Protein AF-A6URK0-F1 (afdb_monomer_lite)

Sequence (240 aa):
MNLKNPYSNYLNTSMILLLFSSILFLTPLIFNIDGMDGGFAIYFVSIWLILSFVVLNIVFLHLKLKIQPALKNSVFIGKFIYDDKELKKLKSEKLADYYAKKYFSIGIWILLSIVGIFVGLFYSADIWYFIMMFGIGAVIFSIMWIASLIELKKSVPTEAWFFNNGIIYENYHIIFDGRINELKNAYIKEKNKLRYIIFEVEMPVNRGLSREIVKISVLIPKNEDDLDILKNYEKYLNNI

Organism: Methanococcus vannielii (strain ATCC 35089 / DSM 1224 / JCM 13029 / OCM 148 / SB) (NCBI:txid406327)

pLDDT: mean 72.98, std 9.4, range [40.53, 95.06]

Secondary structure (DSSP, 8-state):
-----THHHHHHHHHHHHHHHHHHHHHHHHTT--IIIIIHHHHHHHHHHHHHHHHHHHHHHHHHHHHHHHHHSPPEEEEEE--HHHHHHHHHHHHHHHHHHHHHHHHHHHHHHHHHHHHHHHT---HHHHHHHHHHHHHHHHHHHHHHHHHHHSPPPSEEEEETTEEEETTEEEE--SSS-EEEEEEEEEETTEEEEEEEEEEE-TTSS-EEEEEEEEEE---HHHHHHHHHHHHHHTT-

Radius of gyration: 23.53 Å; chains: 1; bounding box: 57×39×64 Å

Structure (mmCIF, N/CA/C/O backbone):
data_AF-A6URK0-F1
#
_entry.id   AF-A6URK0-F1
#
loop_
_atom_site.group_PDB
_atom_site.id
_atom_site.type_symbol
_atom_site.label_atom_id
_atom_site.label_alt_id
_atom_site.label_comp_id
_atom_site.label_asym_id
_atom_site.label_entity_id
_atom_site.label_seq_id
_atom_site.pdbx_PDB_ins_code
_atom_site.Cartn_x
_atom_site.Cartn_y
_atom_site.Cartn_z
_atom_site.occupancy
_atom_site.B_iso_or_equiv
_atom_site.auth_seq_id
_atom_site.auth_comp_id
_atom_site.auth_asym_id
_atom_site.auth_atom_id
_atom_site.pdbx_PDB_model_num
ATOM 1 N N . MET A 1 1 ? -16.096 13.809 10.754 1.00 50.91 1 MET A N 1
ATOM 2 C CA . MET A 1 1 ? -14.688 13.692 10.318 1.00 50.91 1 MET A CA 1
ATOM 3 C C . MET A 1 1 ? -14.673 13.358 8.837 1.00 50.91 1 MET A C 1
ATOM 5 O O . MET A 1 1 ? -15.395 12.454 8.447 1.00 50.91 1 MET A O 1
ATOM 9 N N . ASN A 1 2 ? -13.954 14.114 8.006 1.00 55.84 2 ASN A N 1
ATOM 10 C CA . ASN A 1 2 ? -13.969 13.907 6.555 1.00 55.84 2 ASN A CA 1
ATOM 11 C C . ASN A 1 2 ? -12.859 12.907 6.194 1.00 55.84 2 ASN A C 1
ATOM 13 O O . ASN A 1 2 ? -11.684 13.271 6.159 1.00 55.84 2 ASN A O 1
ATOM 17 N N . LEU A 1 3 ? -13.210 11.632 6.025 1.00 64.69 3 LEU A N 1
ATOM 18 C CA . LEU A 1 3 ? -12.244 10.590 5.680 1.00 64.69 3 LEU A CA 1
ATOM 19 C C . LEU A 1 3 ? -11.749 10.820 4.248 1.00 64.69 3 LEU A C 1
ATOM 21 O O . LEU A 1 3 ? -12.504 10.692 3.282 1.00 64.69 3 LEU A O 1
ATOM 25 N N . LYS A 1 4 ? -10.474 11.196 4.101 1.00 69.50 4 LYS A N 1
ATOM 26 C CA . LYS A 1 4 ? -9.870 11.407 2.782 1.00 69.50 4 LYS A CA 1
ATOM 27 C C . LYS A 1 4 ? -9.717 10.055 2.089 1.00 69.50 4 LYS A C 1
ATOM 29 O O . LYS A 1 4 ? -9.143 9.129 2.652 1.00 69.50 4 LYS A O 1
ATOM 34 N N . ASN A 1 5 ? -10.206 9.949 0.855 1.00 75.38 5 ASN A N 1
ATOM 35 C CA . ASN A 1 5 ? -10.070 8.725 0.074 1.00 75.38 5 ASN A CA 1
ATOM 36 C C . ASN A 1 5 ? -8.576 8.457 -0.230 1.00 75.38 5 ASN A C 1
ATOM 38 O O . ASN A 1 5 ? -7.955 9.277 -0.922 1.00 75.38 5 ASN A O 1
ATOM 42 N N . PRO A 1 6 ? -7.995 7.338 0.243 1.00 69.81 6 PRO A N 1
ATOM 43 C CA . PRO A 1 6 ? -6.563 7.051 0.106 1.00 69.81 6 PRO A CA 1
ATOM 44 C C . PRO A 1 6 ? -6.131 6.928 -1.362 1.00 69.81 6 PRO A C 1
ATOM 46 O O . PRO A 1 6 ? -5.044 7.372 -1.735 1.00 69.81 6 PRO A O 1
ATOM 49 N N . TYR A 1 7 ? -7.018 6.431 -2.231 1.00 75.19 7 TYR A N 1
ATOM 50 C CA . TYR A 1 7 ? -6.771 6.275 -3.667 1.00 75.19 7 TYR A CA 1
ATOM 51 C C . TYR A 1 7 ? -6.637 7.606 -4.396 1.00 75.19 7 TYR A C 1
ATOM 53 O O . TYR A 1 7 ? -6.090 7.642 -5.492 1.00 75.19 7 TYR A O 1
ATOM 61 N N . SER A 1 8 ? -7.057 8.721 -3.789 1.00 80.38 8 SER A N 1
ATOM 62 C CA . SER A 1 8 ? -6.849 10.034 -4.396 1.00 80.38 8 SER A CA 1
ATOM 63 C C . SER A 1 8 ? -5.380 10.447 -4.413 1.00 80.38 8 SER A C 1
ATOM 65 O O . SER A 1 8 ? -4.965 11.101 -5.363 1.00 80.38 8 SER A O 1
ATOM 67 N N . ASN A 1 9 ? -4.593 10.084 -3.394 1.00 78.38 9 ASN A N 1
ATOM 68 C CA . ASN A 1 9 ? -3.162 10.391 -3.396 1.00 78.38 9 ASN A CA 1
ATOM 69 C C . ASN A 1 9 ? -2.436 9.507 -4.422 1.00 78.38 9 ASN A C 1
ATOM 71 O O . ASN A 1 9 ? -1.658 10.025 -5.214 1.00 78.38 9 ASN A O 1
ATOM 75 N N . TYR A 1 10 ? -2.754 8.207 -4.465 1.00 76.56 10 TYR A N 1
ATOM 76 C CA . TYR A 1 10 ? -2.188 7.277 -5.449 1.00 76.56 10 TYR A CA 1
ATOM 77 C C . TYR A 1 10 ? -2.515 7.679 -6.890 1.00 76.56 10 TYR A C 1
ATOM 79 O O . TYR A 1 10 ? -1.613 7.692 -7.721 1.00 76.56 10 TYR A O 1
ATOM 87 N N . LEU A 1 11 ? -3.762 8.085 -7.158 1.00 85.62 11 LEU A N 1
ATOM 88 C CA . LEU A 1 11 ? -4.184 8.597 -8.462 1.00 85.62 11 LEU A CA 1
ATOM 89 C C . LEU A 1 11 ? -3.405 9.861 -8.856 1.00 85.62 11 LEU A C 1
ATOM 91 O O . LEU A 1 11 ? -2.925 9.971 -9.979 1.00 85.62 11 LEU A O 1
ATOM 95 N N . ASN A 1 12 ? -3.233 10.806 -7.928 1.00 87.44 12 ASN A N 1
ATOM 96 C CA . ASN A 1 12 ? -2.464 12.021 -8.204 1.00 87.44 12 ASN A CA 1
ATOM 97 C C . ASN A 1 12 ? -0.995 11.690 -8.507 1.00 87.44 12 ASN A C 1
ATOM 99 O O . ASN A 1 12 ? -0.431 12.211 -9.466 1.00 87.44 12 ASN A O 1
ATOM 103 N N . THR A 1 13 ? -0.377 10.798 -7.728 1.00 84.44 13 THR A N 1
ATOM 104 C CA . THR A 1 13 ? 0.999 10.351 -7.976 1.00 84.44 13 THR A CA 1
ATOM 105 C C . THR A 1 13 ? 1.121 9.627 -9.319 1.00 84.44 13 THR A C 1
ATOM 107 O O . THR A 1 13 ? 2.057 9.911 -10.064 1.00 84.44 13 THR A O 1
ATOM 110 N N . SER A 1 14 ? 0.176 8.751 -9.684 1.00 85.00 14 SER A N 1
ATOM 111 C CA . SER 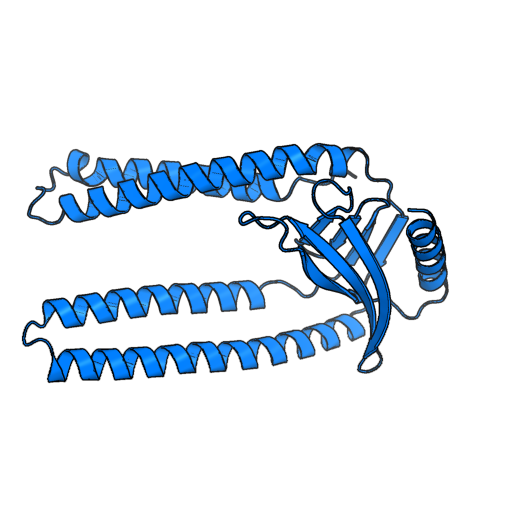A 1 14 ? 0.192 8.077 -10.989 1.00 85.00 14 SER A CA 1
ATOM 112 C C . SER A 1 14 ? -0.040 9.034 -12.156 1.00 85.00 14 SER A C 1
ATOM 114 O O . SER A 1 14 ? 0.537 8.827 -13.219 1.00 85.00 14 SER A O 1
ATOM 116 N N . MET A 1 15 ? -0.837 10.093 -11.983 1.00 92.44 15 MET A N 1
ATOM 117 C CA . MET A 1 15 ? -0.988 11.151 -12.989 1.00 92.44 15 MET A CA 1
ATOM 118 C C . MET A 1 15 ? 0.311 11.938 -13.190 1.00 92.44 15 MET A C 1
ATOM 120 O O . MET A 1 15 ? 0.707 12.183 -14.327 1.00 92.44 15 MET A O 1
ATOM 124 N N . ILE A 1 16 ? 1.005 12.295 -12.105 1.00 92.88 16 ILE A N 1
ATOM 125 C CA . ILE A 1 16 ? 2.299 12.992 -12.182 1.00 92.88 16 ILE A CA 1
ATOM 126 C C . ILE A 1 16 ? 3.341 12.119 -12.897 1.00 92.88 16 ILE A C 1
ATOM 128 O O . ILE A 1 16 ? 4.056 12.602 -13.772 1.00 92.88 16 ILE A O 1
ATOM 132 N N . LEU A 1 17 ? 3.406 10.825 -12.572 1.00 89.81 17 LEU A N 1
ATOM 133 C CA . LEU A 1 17 ? 4.335 9.893 -13.219 1.00 89.81 17 LEU A CA 1
ATOM 134 C C . LEU A 1 17 ? 3.997 9.637 -14.695 1.00 89.81 17 LEU A C 1
ATOM 136 O O . LEU A 1 17 ? 4.906 9.497 -15.515 1.00 89.81 17 LEU A O 1
ATOM 140 N N . LEU A 1 18 ? 2.709 9.624 -15.051 1.00 92.81 18 LEU A N 1
ATOM 141 C CA . LEU A 1 18 ? 2.256 9.571 -16.443 1.00 92.81 18 LEU A CA 1
ATOM 142 C C . LEU A 1 18 ? 2.730 10.803 -17.226 1.00 92.81 18 LEU A C 1
ATOM 144 O O . LEU A 1 18 ? 3.262 10.662 -18.328 1.00 92.81 18 LEU A O 1
ATOM 148 N N . LEU A 1 19 ? 2.583 11.999 -16.645 1.00 95.06 19 LEU A N 1
ATOM 149 C CA . LEU A 1 19 ? 3.078 13.242 -17.238 1.00 95.06 19 LEU A CA 1
ATOM 150 C C . LEU A 1 19 ? 4.598 13.182 -17.430 1.00 95.06 19 LEU A C 1
ATOM 152 O O . LEU A 1 19 ? 5.091 13.460 -18.519 1.00 95.06 19 LEU A O 1
ATOM 156 N N . PHE A 1 20 ? 5.334 12.749 -16.404 1.00 92.50 20 PHE A N 1
ATOM 157 C CA . PHE A 1 20 ? 6.788 12.607 -16.474 1.00 92.50 20 PHE A CA 1
ATOM 158 C C . PHE A 1 20 ? 7.221 11.622 -17.566 1.00 92.50 20 PHE A C 1
ATOM 160 O O . PHE A 1 20 ? 8.137 11.910 -18.327 1.00 92.50 20 PHE A O 1
ATOM 167 N N . SER A 1 21 ? 6.519 10.497 -17.705 1.00 89.62 21 SER A N 1
ATOM 168 C CA . SER A 1 21 ? 6.798 9.493 -18.740 1.00 89.62 21 SER A CA 1
ATOM 169 C C . SER A 1 21 ? 6.468 10.010 -20.145 1.00 89.62 21 SER A C 1
ATOM 171 O O . SER A 1 21 ? 7.164 9.689 -21.104 1.00 89.62 21 SER A O 1
ATOM 173 N N . SER A 1 22 ? 5.452 10.869 -20.265 1.00 94.56 22 SER A N 1
ATOM 174 C CA . SER A 1 22 ? 5.111 11.563 -21.515 1.00 94.56 22 SER A CA 1
ATOM 175 C C . SER A 1 22 ? 6.179 12.587 -21.908 1.00 94.56 22 SER A C 1
ATOM 177 O O . SER A 1 22 ? 6.516 12.703 -23.081 1.00 94.56 22 SER A O 1
ATOM 179 N N . ILE A 1 23 ? 6.764 13.291 -20.934 1.00 93.38 23 ILE A N 1
ATOM 180 C CA . ILE A 1 23 ? 7.924 14.164 -21.168 1.00 93.38 23 ILE A CA 1
ATOM 181 C C . ILE A 1 23 ? 9.141 13.319 -21.566 1.00 93.38 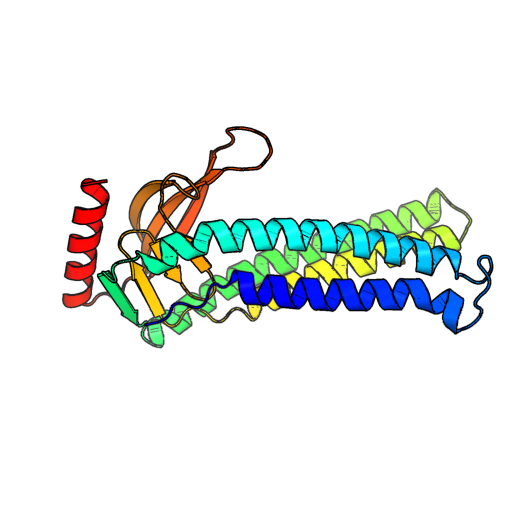23 ILE A C 1
ATOM 183 O O . ILE A 1 23 ? 9.823 13.666 -22.527 1.00 93.38 23 ILE A O 1
ATOM 187 N N . LEU A 1 24 ? 9.370 12.181 -20.893 1.00 89.25 24 LEU A N 1
ATOM 188 C CA . LEU A 1 24 ? 10.475 11.267 -21.201 1.00 89.25 24 LEU A CA 1
ATOM 189 C C . LEU A 1 24 ? 10.398 10.752 -22.648 1.00 89.25 24 LEU A C 1
ATOM 191 O O . LEU A 1 24 ? 11.416 10.696 -23.337 1.00 89.25 24 LEU A O 1
ATOM 195 N N . PHE A 1 25 ? 9.185 10.473 -23.130 1.00 92.75 25 PHE A N 1
ATOM 196 C CA . PHE A 1 25 ? 8.927 10.108 -24.520 1.00 92.75 25 PHE A CA 1
ATOM 197 C C . PHE A 1 25 ? 9.339 11.212 -25.503 1.00 92.75 25 PHE A C 1
ATOM 199 O O . PHE A 1 25 ? 9.850 10.911 -26.572 1.00 92.75 25 PHE A O 1
ATOM 206 N N . LEU A 1 26 ? 9.160 12.487 -25.153 1.00 93.69 26 LEU A N 1
ATOM 207 C CA . LEU A 1 26 ? 9.531 13.614 -26.014 1.00 93.69 26 LEU A CA 1
ATOM 208 C C . LEU A 1 26 ? 11.031 13.951 -25.966 1.00 93.69 26 LEU A C 1
ATOM 210 O O . LEU A 1 26 ? 11.514 14.668 -26.837 1.00 93.69 26 LEU A O 1
ATOM 214 N N . THR A 1 27 ? 11.787 13.434 -24.994 1.00 91.50 27 THR A N 1
ATOM 215 C CA . THR A 1 27 ? 13.215 13.758 -24.800 1.00 91.50 27 THR A CA 1
ATOM 216 C C . THR A 1 27 ? 14.070 13.539 -26.053 1.00 91.50 27 THR A C 1
ATOM 218 O O . THR A 1 27 ? 14.772 14.474 -26.435 1.00 91.50 27 THR A O 1
ATOM 221 N N . PRO A 1 28 ? 14.013 12.385 -26.752 1.00 90.44 28 PRO A N 1
ATOM 222 C CA . PRO A 1 28 ? 14.843 12.188 -27.940 1.00 90.44 28 PRO A CA 1
ATOM 223 C C . PRO A 1 28 ? 14.520 13.192 -29.055 1.00 90.44 28 PRO A C 1
ATOM 225 O O . PRO A 1 28 ? 15.429 13.657 -29.734 1.00 90.44 28 PRO A O 1
ATOM 228 N N . LEU A 1 29 ? 13.251 13.605 -29.173 1.00 90.81 29 LEU A N 1
ATOM 229 C CA . LEU A 1 29 ? 12.814 14.636 -30.119 1.00 90.81 29 LEU A CA 1
ATOM 230 C C . LEU A 1 29 ? 13.364 16.023 -29.744 1.00 90.81 29 LEU A C 1
ATOM 232 O O . LEU A 1 29 ? 13.821 16.759 -30.607 1.00 90.81 29 LEU A O 1
ATOM 236 N N . ILE A 1 30 ? 13.320 16.387 -28.459 1.00 92.00 30 ILE A N 1
ATOM 237 C CA . ILE A 1 30 ? 13.754 17.709 -27.973 1.00 92.00 30 ILE A CA 1
ATOM 238 C C . ILE A 1 30 ? 15.273 17.879 -28.098 1.00 92.00 30 ILE A C 1
ATOM 240 O O . ILE A 1 30 ? 15.747 18.968 -28.417 1.00 92.00 30 ILE A O 1
ATOM 244 N N . PHE A 1 31 ? 16.034 16.812 -27.847 1.00 91.62 31 PHE A N 1
ATOM 245 C CA . PHE A 1 31 ? 17.498 16.835 -27.860 1.00 91.62 31 PHE A CA 1
ATOM 246 C C . PHE A 1 31 ? 18.113 16.322 -29.171 1.00 91.62 31 PHE A C 1
ATOM 248 O O . PHE A 1 31 ? 19.334 16.211 -29.244 1.00 91.62 31 PHE A O 1
ATOM 255 N N . ASN A 1 32 ? 17.300 16.033 -30.198 1.00 90.44 32 ASN A N 1
ATOM 256 C CA . ASN A 1 32 ? 17.738 15.450 -31.474 1.00 90.44 32 ASN A CA 1
ATOM 257 C C . ASN A 1 32 ? 18.631 14.208 -31.296 1.00 90.44 32 ASN A C 1
ATOM 259 O O . ASN A 1 32 ? 19.658 14.064 -31.957 1.00 90.44 32 ASN A O 1
ATOM 263 N N . ILE A 1 33 ? 18.250 13.316 -30.379 1.00 87.69 33 ILE A N 1
ATOM 264 C CA . ILE A 1 33 ? 18.951 12.046 -30.174 1.00 87.69 33 ILE A CA 1
ATOM 265 C C . ILE A 1 33 ? 18.490 11.084 -31.262 1.00 87.69 33 ILE A C 1
ATOM 267 O O . ILE A 1 33 ? 17.299 10.770 -31.347 1.00 87.69 33 ILE A O 1
ATOM 271 N N . ASP A 1 34 ? 19.431 10.606 -32.072 1.00 86.25 34 ASP A N 1
ATOM 272 C CA . ASP A 1 34 ? 19.123 9.662 -33.136 1.00 86.25 34 ASP A CA 1
ATOM 273 C C . ASP A 1 34 ? 18.614 8.327 -32.559 1.00 86.25 34 ASP A C 1
ATOM 275 O O . ASP A 1 34 ? 18.964 7.901 -31.451 1.00 86.25 34 ASP A O 1
ATOM 279 N N . GLY A 1 35 ? 17.765 7.636 -33.317 1.00 76.94 35 GLY A N 1
ATOM 280 C CA . GLY A 1 35 ? 17.178 6.362 -32.910 1.00 76.94 35 GLY A CA 1
ATOM 281 C C . GLY A 1 35 ? 18.240 5.293 -32.645 1.00 76.94 35 GLY A C 1
ATOM 282 O O . GLY A 1 35 ? 18.084 4.499 -31.712 1.00 76.94 35 GLY A O 1
ATOM 283 N N . MET A 1 36 ? 19.328 5.316 -33.422 1.00 78.44 36 MET A N 1
ATOM 284 C CA . MET A 1 36 ? 20.467 4.401 -33.298 1.00 78.44 36 MET A CA 1
ATOM 285 C C . MET A 1 36 ? 21.394 4.734 -32.120 1.00 78.44 36 MET A C 1
ATOM 287 O O . MET A 1 36 ? 22.018 3.825 -31.579 1.00 78.44 36 MET A O 1
ATOM 291 N N . ASP A 1 37 ? 21.390 5.982 -31.646 1.00 79.25 37 ASP A N 1
ATOM 292 C CA . ASP A 1 37 ? 22.183 6.448 -30.496 1.00 79.25 37 ASP A CA 1
ATOM 293 C C . ASP A 1 37 ? 21.453 6.244 -29.154 1.00 79.25 37 ASP A C 1
ATOM 295 O O . ASP A 1 37 ? 21.702 6.920 -28.156 1.00 79.25 37 ASP A O 1
ATOM 299 N N . GLY A 1 38 ? 20.510 5.298 -29.113 1.00 71.31 38 GLY A N 1
ATOM 300 C CA . GLY A 1 38 ? 19.730 4.972 -27.918 1.00 71.31 38 GLY A CA 1
ATOM 301 C C . GLY A 1 38 ? 18.393 5.709 -27.806 1.00 71.31 38 GLY A C 1
ATOM 302 O O . GLY A 1 38 ? 17.614 5.394 -26.901 1.00 71.31 38 GLY A O 1
ATOM 303 N N . GLY A 1 39 ? 18.055 6.600 -28.747 1.00 82.00 39 GLY A N 1
ATOM 304 C CA . GLY A 1 39 ? 16.734 7.235 -28.814 1.00 82.00 39 GLY A CA 1
ATOM 305 C C . GLY A 1 39 ? 15.595 6.209 -28.875 1.00 82.00 39 GLY A C 1
ATOM 306 O O . GLY A 1 39 ? 14.585 6.357 -28.184 1.00 82.00 39 GLY A O 1
ATOM 307 N N . PHE A 1 40 ? 15.793 5.098 -29.597 1.00 82.25 40 PHE A N 1
ATOM 308 C CA . PHE A 1 40 ? 14.820 4.003 -29.666 1.00 82.25 40 PHE A CA 1
ATOM 309 C C . PHE A 1 40 ? 14.532 3.363 -28.297 1.00 82.25 40 PHE A C 1
ATOM 311 O O . PHE A 1 40 ? 13.374 3.103 -27.964 1.00 82.25 40 PHE A O 1
ATOM 318 N N . ALA A 1 41 ? 15.561 3.150 -27.471 1.00 81.19 41 ALA A N 1
ATOM 319 C CA . ALA A 1 41 ? 15.396 2.561 -26.143 1.00 81.19 41 ALA A CA 1
ATOM 320 C C . ALA A 1 41 ? 14.587 3.485 -25.218 1.00 81.19 41 ALA A C 1
ATOM 322 O O . ALA A 1 41 ? 13.697 3.025 -24.499 1.00 81.19 41 ALA A O 1
ATOM 323 N N . ILE A 1 42 ? 14.842 4.796 -25.289 1.00 77.81 42 ILE A N 1
ATOM 324 C CA . ILE A 1 42 ? 14.096 5.806 -24.530 1.00 77.81 42 ILE A CA 1
ATOM 325 C C . ILE A 1 42 ? 12.625 5.812 -24.959 1.00 77.81 42 ILE A C 1
ATOM 327 O O . ILE A 1 42 ? 11.744 5.780 -24.096 1.00 77.81 42 ILE A O 1
ATOM 331 N N . TYR A 1 43 ? 12.336 5.784 -26.264 1.00 82.31 43 TYR A N 1
ATOM 332 C CA . TYR A 1 43 ? 10.960 5.708 -26.762 1.00 82.31 43 TYR A CA 1
ATOM 333 C C . TYR A 1 43 ? 10.241 4.448 -26.276 1.00 82.31 43 TYR A C 1
ATOM 335 O O . TYR A 1 43 ? 9.127 4.541 -25.759 1.00 82.31 43 TYR A O 1
ATOM 343 N N . PHE A 1 44 ? 10.887 3.286 -26.388 1.00 80.56 44 PHE A N 1
ATOM 344 C CA . PHE A 1 44 ? 10.307 2.010 -25.977 1.00 80.56 44 PHE A CA 1
ATOM 345 C C . PHE A 1 44 ? 9.955 1.987 -24.482 1.00 80.56 44 PHE A C 1
ATOM 347 O O . PHE A 1 44 ? 8.815 1.690 -24.116 1.00 80.56 44 PHE A O 1
ATOM 354 N N . VAL A 1 45 ? 10.902 2.366 -23.614 1.00 79.31 45 VAL A N 1
ATOM 355 C CA . VAL A 1 45 ? 10.681 2.421 -22.159 1.00 79.31 45 VAL A CA 1
ATOM 356 C C . VAL A 1 45 ? 9.590 3.434 -21.813 1.00 79.31 45 VAL A C 1
ATOM 358 O O . VAL A 1 45 ? 8.723 3.147 -20.987 1.00 79.31 45 VAL A O 1
ATOM 361 N N . SER A 1 46 ? 9.582 4.595 -22.468 1.00 85.06 46 SER A N 1
ATOM 362 C CA . SER A 1 46 ? 8.575 5.629 -22.215 1.00 85.06 46 SER A CA 1
ATOM 363 C C . SER A 1 46 ? 7.171 5.172 -22.592 1.00 85.06 46 SER A C 1
ATOM 365 O O . SER A 1 46 ? 6.253 5.332 -21.793 1.00 85.06 46 SER A O 1
ATOM 367 N N . ILE A 1 47 ? 6.993 4.561 -23.770 1.00 82.56 47 ILE A N 1
ATOM 368 C CA . ILE A 1 47 ? 5.696 4.019 -24.205 1.00 82.56 47 ILE A CA 1
ATOM 369 C C . ILE A 1 47 ? 5.204 2.972 -23.203 1.00 82.56 47 ILE A C 1
ATOM 371 O O . ILE A 1 47 ? 4.043 3.006 -22.790 1.00 82.56 47 ILE A O 1
ATOM 375 N N . TRP A 1 48 ? 6.088 2.071 -22.769 1.00 80.94 48 TRP A N 1
ATOM 376 C CA . TRP A 1 48 ? 5.748 1.053 -21.779 1.00 80.94 48 TRP A CA 1
ATOM 377 C C . TRP A 1 48 ? 5.289 1.662 -20.445 1.00 80.94 48 TRP A C 1
ATOM 379 O O . TRP A 1 48 ? 4.272 1.242 -19.880 1.00 80.94 48 TRP A O 1
ATOM 389 N N . LEU A 1 49 ? 6.001 2.679 -19.949 1.00 81.56 49 LEU A N 1
ATOM 390 C CA . LEU A 1 49 ? 5.630 3.400 -18.729 1.00 81.56 49 LEU A CA 1
ATOM 391 C C . LEU A 1 49 ? 4.296 4.134 -18.888 1.00 81.56 49 LEU A C 1
ATOM 393 O O . LEU A 1 49 ? 3.451 4.045 -18.000 1.00 81.56 49 LEU A O 1
ATOM 397 N N . ILE A 1 50 ? 4.072 4.807 -20.021 1.00 89.25 50 ILE A N 1
ATOM 398 C CA . ILE A 1 50 ? 2.814 5.500 -20.322 1.00 89.25 50 ILE A CA 1
ATOM 399 C C . ILE A 1 50 ? 1.646 4.515 -20.267 1.00 89.25 50 ILE A C 1
ATOM 401 O O . ILE A 1 50 ? 0.695 4.745 -19.520 1.00 89.25 50 ILE A O 1
ATOM 405 N N . LEU A 1 51 ? 1.733 3.391 -20.984 1.00 80.56 51 LEU A N 1
ATOM 406 C CA . LEU A 1 51 ? 0.686 2.366 -20.977 1.00 80.56 51 LEU A CA 1
ATOM 407 C C . LEU A 1 51 ? 0.438 1.823 -19.563 1.00 80.56 51 LEU A C 1
ATOM 409 O O . LEU A 1 51 ? -0.711 1.727 -19.127 1.00 80.56 51 LEU A O 1
ATOM 413 N N . SER A 1 52 ? 1.506 1.545 -18.813 1.00 77.25 52 SER A N 1
ATOM 414 C CA . SER A 1 52 ? 1.416 1.064 -17.430 1.00 77.25 52 SER A CA 1
ATOM 415 C C . SER A 1 52 ? 0.705 2.069 -16.518 1.00 77.25 52 SER A C 1
ATOM 417 O O . SER A 1 52 ? -0.206 1.701 -15.772 1.00 77.25 52 SER A O 1
ATOM 419 N N . PHE A 1 53 ? 1.064 3.354 -16.592 1.00 84.88 53 PHE A N 1
ATOM 420 C CA . PHE A 1 53 ? 0.430 4.388 -15.778 1.00 84.88 53 PHE A CA 1
ATOM 421 C C . PHE A 1 53 ? -1.000 4.692 -16.222 1.00 84.88 53 PHE A C 1
ATOM 423 O O . PHE A 1 53 ? -1.827 4.978 -15.361 1.00 84.88 53 PHE A O 1
ATOM 430 N N . VAL A 1 54 ? -1.342 4.590 -17.509 1.00 86.69 54 VAL A N 1
ATOM 431 C CA . VAL A 1 54 ? -2.740 4.689 -17.969 1.00 86.69 54 VAL A CA 1
ATOM 432 C C . VAL A 1 54 ? -3.591 3.609 -17.301 1.00 86.69 54 VAL A C 1
ATOM 434 O O . VAL A 1 54 ? -4.618 3.926 -16.700 1.00 86.69 54 VAL A O 1
ATOM 437 N N . VAL A 1 55 ? -3.131 2.354 -17.314 1.00 78.00 55 VAL A N 1
ATOM 438 C CA . VAL A 1 55 ? -3.828 1.245 -16.644 1.00 78.00 55 VAL A CA 1
ATOM 439 C C . VAL A 1 55 ? -3.951 1.502 -15.139 1.00 78.00 55 VAL A C 1
ATOM 441 O O . VAL A 1 55 ? -5.046 1.384 -14.589 1.00 78.00 55 VAL A O 1
ATOM 444 N N . LEU A 1 56 ? -2.870 1.918 -14.467 1.00 76.94 56 LEU A N 1
ATOM 445 C CA . LEU A 1 56 ? -2.906 2.238 -13.034 1.00 76.94 56 LEU A CA 1
ATOM 446 C C . LEU A 1 56 ? -3.886 3.372 -12.706 1.00 76.94 56 LEU A C 1
ATOM 448 O O . LEU A 1 56 ? -4.624 3.270 -11.729 1.00 76.94 56 LEU A O 1
ATOM 452 N N . ASN A 1 57 ? -3.941 4.427 -13.523 1.00 84.12 57 ASN A N 1
ATOM 453 C CA . ASN A 1 57 ? -4.884 5.529 -13.333 1.00 84.12 57 ASN A CA 1
ATOM 454 C C . ASN A 1 57 ? -6.336 5.050 -13.457 1.00 84.12 57 ASN A C 1
ATOM 456 O O . ASN A 1 57 ? -7.160 5.415 -12.620 1.00 84.12 57 ASN A O 1
ATOM 460 N N . ILE A 1 58 ? -6.649 4.196 -14.439 1.00 80.81 58 ILE A N 1
ATOM 461 C CA . ILE A 1 58 ? -7.985 3.594 -14.583 1.00 80.81 58 ILE A CA 1
ATOM 462 C C . ILE A 1 58 ? -8.336 2.769 -13.338 1.00 80.81 58 ILE A C 1
ATOM 464 O O . ILE A 1 58 ? -9.420 2.930 -12.775 1.00 80.81 58 ILE A O 1
ATOM 468 N N . VAL A 1 59 ? -7.408 1.931 -12.865 1.00 75.19 59 VAL A N 1
ATOM 469 C CA . VAL A 1 59 ? -7.601 1.104 -11.663 1.00 75.19 59 VAL A CA 1
ATOM 470 C C . VAL A 1 59 ? -7.842 1.973 -10.428 1.00 75.19 59 VAL A C 1
ATOM 472 O O . VAL A 1 59 ? -8.823 1.765 -9.713 1.00 75.19 59 VAL A O 1
ATOM 475 N N . PHE A 1 60 ? -6.998 2.974 -10.173 1.00 78.50 60 PHE A N 1
ATOM 476 C CA . PHE A 1 60 ? -7.149 3.842 -9.005 1.00 78.50 60 PHE A CA 1
ATOM 477 C C . PHE A 1 60 ? -8.385 4.732 -9.084 1.00 78.50 60 PHE A C 1
ATOM 479 O O . PHE A 1 60 ? -9.012 4.977 -8.054 1.00 78.50 60 PHE A O 1
ATOM 486 N N . LEU A 1 61 ? -8.777 5.178 -10.277 1.00 84.88 61 LEU A N 1
ATOM 487 C CA . LEU A 1 61 ? -10.021 5.912 -10.474 1.00 84.88 61 LEU A CA 1
ATOM 488 C C . LEU A 1 61 ? -11.230 5.030 -10.144 1.00 84.88 61 LEU A C 1
ATOM 490 O O . LEU A 1 61 ? -12.105 5.452 -9.389 1.00 84.88 61 LEU A O 1
ATOM 494 N N . HIS A 1 62 ? -11.247 3.790 -10.636 1.00 77.56 62 HIS A N 1
ATOM 495 C CA . HIS A 1 62 ? -12.300 2.820 -10.332 1.00 77.56 62 HIS A CA 1
ATOM 496 C C . HIS A 1 62 ? -12.398 2.527 -8.833 1.00 77.56 62 HIS A C 1
ATOM 498 O O . HIS A 1 62 ? -13.482 2.586 -8.252 1.00 77.56 62 HIS A O 1
ATOM 504 N N . LEU A 1 63 ? -11.261 2.279 -8.174 1.00 70.19 63 LEU A N 1
ATOM 505 C CA . LEU A 1 63 ? -11.204 2.062 -6.726 1.00 70.19 63 LEU A CA 1
ATOM 506 C C . LEU A 1 63 ? -11.667 3.300 -5.949 1.00 70.19 63 LEU A C 1
ATOM 508 O O . LEU A 1 63 ? -12.457 3.176 -5.013 1.00 70.19 63 LEU A O 1
ATOM 512 N N . LYS A 1 64 ? -11.248 4.501 -6.367 1.00 79.88 64 LYS A N 1
ATOM 513 C CA . LYS A 1 64 ? -11.679 5.767 -5.764 1.00 79.88 64 LYS A CA 1
ATOM 514 C C . LYS A 1 64 ? -13.200 5.914 -5.825 1.00 79.88 64 LYS A C 1
ATOM 516 O O . LYS A 1 64 ? -13.812 6.184 -4.793 1.00 79.88 64 LYS A O 1
ATOM 521 N N . LEU A 1 65 ? -13.795 5.699 -6.999 1.00 81.00 65 LEU A N 1
ATOM 522 C CA . LEU A 1 65 ? -15.240 5.805 -7.215 1.00 81.00 65 LEU A CA 1
ATOM 523 C C . LEU A 1 65 ? -16.031 4.756 -6.426 1.00 81.00 65 LEU A C 1
ATOM 525 O O . LEU A 1 65 ? -17.108 5.064 -5.928 1.00 81.00 65 LEU A O 1
ATOM 529 N N . LYS A 1 66 ? -15.491 3.544 -6.260 1.00 71.00 66 LYS A N 1
ATOM 530 C CA . LYS A 1 66 ? -16.114 2.487 -5.451 1.00 71.00 66 LYS A CA 1
ATOM 531 C C . LYS A 1 66 ? -16.079 2.774 -3.950 1.00 71.00 66 LYS A C 1
ATOM 533 O O . LYS A 1 66 ? -17.036 2.483 -3.244 1.00 71.00 66 LYS A O 1
ATOM 538 N N . ILE A 1 67 ? -14.985 3.343 -3.458 1.00 70.25 67 ILE A N 1
ATOM 539 C CA . ILE A 1 67 ? -14.740 3.506 -2.017 1.00 70.25 67 ILE A CA 1
ATOM 540 C C . ILE A 1 67 ? -15.330 4.804 -1.467 1.00 70.25 67 ILE A C 1
ATOM 542 O O . ILE A 1 67 ? -15.715 4.873 -0.302 1.00 70.25 67 ILE A O 1
ATOM 546 N N . GLN A 1 68 ? -15.458 5.834 -2.302 1.00 77.69 68 GLN A N 1
ATOM 547 C CA . GLN A 1 68 ? -15.993 7.129 -1.890 1.00 77.69 68 GLN A CA 1
ATOM 548 C C . GLN A 1 68 ? -17.434 7.071 -1.327 1.00 77.69 68 GLN A C 1
ATOM 550 O O . GLN A 1 68 ? -17.665 7.709 -0.300 1.00 77.69 68 GLN A O 1
ATOM 555 N N . PRO A 1 69 ? -18.392 6.314 -1.904 1.00 70.62 69 PRO A N 1
ATOM 556 C CA . PRO A 1 69 ? -19.725 6.142 -1.321 1.00 70.62 69 PRO A CA 1
ATOM 557 C C . PRO A 1 69 ? -19.694 5.450 0.043 1.00 70.62 69 PRO A C 1
ATOM 559 O O . PRO A 1 69 ? -20.370 5.886 0.973 1.00 70.62 69 PRO A O 1
ATOM 562 N N . ALA A 1 70 ? -18.871 4.411 0.184 1.00 67.12 70 ALA A N 1
ATOM 563 C CA . ALA A 1 70 ? -18.779 3.661 1.427 1.00 67.12 70 ALA A CA 1
ATOM 564 C C . ALA A 1 70 ? -18.148 4.481 2.564 1.00 67.12 70 ALA A C 1
ATOM 566 O O . ALA A 1 70 ? -18.616 4.412 3.697 1.00 67.12 70 ALA A O 1
ATOM 567 N N . LEU A 1 71 ? -17.167 5.337 2.255 1.00 71.56 71 LEU A N 1
ATOM 568 C CA . LEU A 1 71 ? -16.623 6.308 3.213 1.00 71.56 71 LEU A CA 1
ATOM 569 C C . LEU A 1 71 ? -17.623 7.415 3.587 1.00 71.56 71 LEU A C 1
ATOM 571 O O . LEU A 1 71 ? -17.504 8.006 4.655 1.00 71.56 71 LEU A O 1
ATOM 575 N N . LYS A 1 72 ? -18.591 7.738 2.717 1.00 75.44 72 LYS A N 1
ATOM 576 C CA . LYS A 1 72 ? -19.591 8.789 2.977 1.00 75.44 72 LYS A CA 1
ATOM 577 C C . LYS A 1 72 ? -20.710 8.312 3.910 1.00 75.44 72 LYS A C 1
ATOM 579 O O . LYS A 1 72 ? -21.217 9.109 4.691 1.00 75.44 72 LYS A O 1
ATOM 584 N N . ASN A 1 73 ? -21.071 7.031 3.831 1.00 73.06 73 ASN A N 1
ATOM 585 C CA . ASN A 1 73 ? -22.171 6.432 4.596 1.00 73.06 73 ASN A CA 1
ATOM 586 C C . ASN A 1 73 ? -21.707 5.662 5.847 1.00 73.06 73 ASN A C 1
ATOM 588 O O . ASN A 1 73 ? -22.520 5.015 6.505 1.00 73.06 73 ASN A O 1
ATOM 592 N N . SER A 1 74 ? -20.413 5.697 6.170 1.00 74.12 74 SER A N 1
ATOM 593 C CA . SER A 1 74 ? -19.853 4.967 7.307 1.00 74.12 74 SER A CA 1
ATOM 594 C C . SER A 1 74 ? -20.275 5.598 8.636 1.00 74.12 74 SER A C 1
ATOM 596 O O . SER A 1 74 ? -19.996 6.775 8.886 1.00 74.12 74 SER A O 1
ATOM 598 N N . VAL A 1 75 ? -20.890 4.805 9.512 1.00 78.38 75 VAL A N 1
ATOM 599 C CA . VAL A 1 75 ? -21.185 5.183 10.899 1.00 78.38 75 VAL A CA 1
ATOM 600 C C . VAL A 1 75 ? -19.999 4.781 11.764 1.00 78.38 75 VAL A C 1
ATOM 602 O O . VAL A 1 75 ? -19.573 3.627 11.752 1.00 78.38 75 VAL A O 1
ATOM 605 N N . PHE A 1 76 ? -19.451 5.746 12.498 1.00 77.62 76 PHE A N 1
ATOM 606 C CA . PHE A 1 76 ? -18.352 5.516 13.429 1.00 77.62 76 PHE A CA 1
ATOM 607 C C . PHE A 1 76 ? -18.843 4.719 14.641 1.00 77.62 76 PHE A C 1
ATOM 609 O O . PHE A 1 76 ? -19.808 5.123 15.286 1.00 77.62 76 PHE A O 1
ATOM 616 N N . ILE A 1 77 ? -18.178 3.601 14.937 1.00 77.19 77 ILE A N 1
ATOM 617 C CA . ILE A 1 77 ? -18.488 2.745 16.089 1.00 77.19 77 ILE A CA 1
ATOM 618 C C . ILE A 1 77 ? -17.540 3.047 17.247 1.00 77.19 77 ILE A C 1
ATOM 620 O O . ILE A 1 77 ? -17.982 3.181 18.383 1.00 77.19 77 ILE A O 1
ATOM 624 N N . GLY A 1 78 ? -16.242 3.175 16.972 1.00 73.75 78 GLY A N 1
ATOM 625 C CA . GLY A 1 78 ? -15.259 3.390 18.025 1.00 73.75 78 GLY A CA 1
ATOM 626 C C . GLY A 1 78 ? -13.842 3.566 17.502 1.00 73.75 78 GLY A C 1
ATOM 627 O O . GLY A 1 78 ? -13.544 3.311 16.333 1.00 73.75 78 GLY A O 1
ATOM 628 N N . LYS A 1 79 ? -12.958 4.026 18.384 1.00 80.25 79 LYS A N 1
ATOM 629 C CA . LYS A 1 79 ? -11.537 4.215 18.100 1.00 80.25 79 LYS A CA 1
ATOM 630 C C . LYS A 1 79 ? -10.727 3.625 19.241 1.00 80.25 79 LYS A C 1
ATOM 632 O O . LYS A 1 79 ? -10.921 4.025 20.382 1.00 80.25 79 LYS A O 1
ATOM 637 N N . PHE A 1 80 ? -9.779 2.761 18.905 1.00 75.88 80 PHE A N 1
ATOM 638 C CA . PHE A 1 80 ? -8.777 2.281 19.849 1.00 75.88 80 PHE A CA 1
ATOM 639 C C . PHE A 1 80 ? -7.482 3.053 19.648 1.00 75.88 80 PHE A C 1
ATOM 641 O O . PHE A 1 80 ? -7.042 3.259 18.513 1.00 75.88 80 PHE A O 1
ATOM 648 N N . ILE A 1 81 ? -6.884 3.478 20.755 1.00 76.38 81 ILE A N 1
ATOM 649 C CA . ILE A 1 81 ? -5.566 4.106 20.795 1.00 76.38 81 ILE A CA 1
ATOM 650 C C . ILE A 1 81 ? -4.653 3.151 21.554 1.00 76.38 81 ILE A C 1
ATOM 652 O O . ILE A 1 81 ? -4.985 2.725 22.657 1.00 76.38 81 ILE A O 1
ATOM 656 N N . TYR A 1 82 ? -3.525 2.798 20.947 1.00 73.69 82 TYR A N 1
ATOM 657 C CA . TYR A 1 82 ? -2.589 1.843 21.529 1.00 73.69 82 TYR A CA 1
ATOM 658 C C . TYR A 1 82 ? -1.597 2.535 22.455 1.00 73.69 82 TYR A C 1
ATOM 660 O O . TYR A 1 82 ? -1.028 3.567 22.098 1.00 73.69 82 TYR A O 1
ATOM 668 N N . ASP A 1 83 ? -1.350 1.932 23.617 1.00 73.00 83 ASP A N 1
ATOM 669 C CA . ASP A 1 83 ? -0.325 2.402 24.548 1.00 73.00 83 ASP A CA 1
ATOM 670 C C . ASP A 1 83 ? 1.092 2.092 24.019 1.00 73.00 83 ASP A C 1
ATOM 672 O O . ASP A 1 83 ? 1.330 1.125 23.285 1.00 73.00 83 ASP A O 1
ATOM 676 N N . ASP A 1 84 ? 2.080 2.879 24.441 1.00 73.25 84 ASP A N 1
ATOM 677 C CA . ASP A 1 84 ? 3.480 2.785 24.013 1.00 73.25 84 ASP A CA 1
ATOM 678 C C . ASP A 1 84 ? 4.089 1.398 24.262 1.00 73.25 84 ASP A C 1
ATOM 680 O O . ASP A 1 84 ? 4.956 0.931 23.511 1.00 73.25 84 ASP A O 1
ATOM 684 N N . LYS A 1 85 ? 3.638 0.706 25.315 1.00 73.44 85 LYS A N 1
ATOM 685 C CA . LYS A 1 85 ? 4.072 -0.663 25.636 1.00 73.44 85 LYS A CA 1
ATOM 686 C C . LYS A 1 85 ? 3.597 -1.674 24.594 1.00 73.44 85 LYS A C 1
ATOM 688 O O . LYS A 1 85 ? 4.364 -2.556 24.201 1.00 73.44 85 LYS A O 1
ATOM 693 N N . GLU A 1 86 ? 2.362 -1.536 24.129 1.00 69.81 86 GLU A N 1
ATOM 694 C CA . GLU A 1 86 ? 1.774 -2.392 23.100 1.00 69.81 86 GLU A CA 1
ATOM 695 C C . GLU A 1 86 ? 2.406 -2.113 21.732 1.00 69.81 86 GLU A C 1
ATOM 697 O O . GLU A 1 86 ? 2.793 -3.042 21.014 1.00 69.81 86 GLU A O 1
ATOM 702 N N . LEU A 1 87 ? 2.645 -0.834 21.427 1.00 70.94 87 LEU A N 1
ATOM 703 C CA . LEU A 1 87 ? 3.320 -0.391 20.208 1.00 70.94 87 LEU A CA 1
ATOM 704 C C . LEU A 1 87 ? 4.751 -0.917 20.094 1.00 70.94 87 LEU A C 1
ATOM 706 O O . LEU A 1 87 ? 5.157 -1.379 19.024 1.00 70.94 87 LEU A O 1
ATOM 710 N N . LYS A 1 88 ? 5.534 -0.885 21.181 1.00 73.00 88 LYS A N 1
ATOM 711 C CA . LYS A 1 88 ? 6.899 -1.446 21.194 1.00 73.00 88 LYS A CA 1
ATOM 712 C C . LYS A 1 88 ? 6.901 -2.940 20.882 1.00 73.00 88 LYS A C 1
ATOM 714 O O . LYS A 1 88 ? 7.770 -3.416 20.150 1.00 73.00 88 LYS A O 1
ATOM 719 N N . LYS A 1 89 ? 5.912 -3.672 21.390 1.00 70.75 89 LYS A N 1
ATOM 720 C CA . LYS A 1 89 ? 5.795 -5.115 21.187 1.00 70.75 89 LYS A CA 1
ATOM 721 C C . LYS A 1 89 ? 5.385 -5.460 19.753 1.00 70.75 89 LYS A C 1
ATOM 723 O O . LYS A 1 89 ? 6.042 -6.285 19.122 1.00 70.75 89 LYS A O 1
ATOM 728 N N . LEU A 1 90 ? 4.417 -4.738 19.191 1.00 68.56 90 LEU A N 1
ATOM 729 C CA . LEU A 1 90 ? 4.054 -4.835 17.772 1.00 68.56 90 LEU A CA 1
ATOM 730 C C . LEU A 1 90 ? 5.228 -4.496 16.839 1.00 68.56 90 LEU A C 1
ATOM 732 O O . LEU A 1 90 ? 5.441 -5.186 15.842 1.00 68.56 90 LEU A O 1
ATOM 736 N N . LYS A 1 91 ? 6.026 -3.466 17.166 1.00 71.00 91 LYS A N 1
ATOM 737 C CA . LYS A 1 91 ? 7.240 -3.118 16.402 1.00 71.00 91 LYS A CA 1
ATOM 738 C C . LYS A 1 91 ? 8.228 -4.277 16.382 1.00 71.00 91 LYS A C 1
ATOM 740 O O . LYS A 1 91 ? 8.776 -4.575 15.327 1.00 71.00 91 LYS A O 1
ATOM 745 N N . SER A 1 92 ? 8.434 -4.936 17.522 1.00 70.81 92 SER A N 1
ATOM 746 C CA . SER A 1 92 ? 9.359 -6.067 17.616 1.00 70.81 92 SER A CA 1
ATOM 747 C C . SER A 1 92 ? 8.914 -7.278 16.784 1.00 70.81 92 SER A C 1
ATOM 749 O O . SER A 1 92 ? 9.751 -7.896 16.132 1.00 70.81 92 SER A O 1
ATOM 751 N N . GLU A 1 93 ? 7.608 -7.562 16.717 1.00 68.88 93 GLU A N 1
ATOM 752 C CA . GLU A 1 93 ? 7.069 -8.639 15.873 1.00 68.88 93 GLU A CA 1
ATOM 753 C C . GLU A 1 93 ? 7.163 -8.298 14.377 1.00 68.88 93 GLU A C 1
ATOM 755 O O . GLU A 1 93 ? 7.697 -9.098 13.610 1.00 68.88 93 GLU A O 1
ATOM 760 N N . LYS A 1 94 ? 6.763 -7.083 13.957 1.00 67.31 94 LYS A N 1
ATOM 761 C CA . LYS A 1 94 ? 6.921 -6.646 12.552 1.00 67.31 94 LYS A CA 1
ATOM 762 C C . LYS A 1 94 ? 8.391 -6.645 12.109 1.00 67.31 94 LYS A C 1
ATOM 764 O O . LYS A 1 94 ? 8.686 -6.952 10.956 1.00 67.31 94 LYS A O 1
ATOM 769 N N . LEU A 1 95 ? 9.317 -6.303 13.010 1.00 67.38 95 LEU A N 1
ATOM 770 C CA . LEU A 1 95 ? 10.756 -6.351 12.740 1.00 67.38 95 LEU A CA 1
ATOM 771 C C . LEU A 1 95 ? 11.242 -7.784 12.495 1.00 67.38 95 LEU A C 1
ATOM 773 O O . LEU A 1 95 ? 12.022 -7.996 11.570 1.00 67.38 95 LEU A O 1
ATOM 777 N N . ALA A 1 96 ? 10.780 -8.762 13.277 1.00 66.12 96 ALA A N 1
ATOM 778 C CA . ALA A 1 96 ? 11.146 -10.164 13.083 1.00 66.12 96 ALA A CA 1
ATOM 779 C C . ALA A 1 96 ? 10.688 -10.693 11.711 1.00 66.12 96 ALA A C 1
ATOM 781 O O . ALA A 1 96 ? 11.492 -11.276 10.978 1.00 66.12 96 ALA A O 1
ATOM 782 N N . ASP A 1 97 ? 9.443 -10.404 11.322 1.00 65.12 97 ASP A N 1
ATOM 783 C CA . ASP A 1 97 ? 8.901 -10.784 10.010 1.00 65.12 97 ASP A CA 1
ATOM 784 C C . ASP A 1 97 ? 9.643 -10.084 8.858 1.00 65.12 97 ASP A C 1
ATOM 786 O O . ASP A 1 97 ? 9.922 -10.692 7.821 1.00 65.12 97 ASP A O 1
ATOM 790 N N . TYR A 1 98 ? 10.032 -8.818 9.047 1.00 63.38 98 TYR A N 1
ATOM 791 C CA . TYR A 1 98 ? 10.869 -8.096 8.090 1.00 63.38 98 TYR A CA 1
ATOM 792 C C . TYR A 1 98 ? 12.235 -8.757 7.903 1.00 63.38 98 TYR A C 1
ATOM 794 O O . TYR A 1 98 ? 12.671 -8.937 6.766 1.00 63.38 98 TYR A O 1
ATOM 802 N N . TYR A 1 99 ? 12.923 -9.127 8.990 1.00 66.12 99 TYR A N 1
ATOM 803 C CA . TYR A 1 99 ? 14.223 -9.786 8.879 1.00 66.12 99 TYR A CA 1
ATOM 804 C C . TYR A 1 99 ? 14.095 -11.105 8.115 1.00 66.12 99 TYR A C 1
ATOM 806 O O . TYR A 1 99 ? 14.882 -11.337 7.199 1.00 66.12 99 TYR A O 1
ATOM 814 N N . ALA A 1 100 ? 13.063 -11.907 8.392 1.00 64.69 100 ALA A N 1
ATOM 815 C CA . ALA A 1 100 ? 12.793 -13.138 7.651 1.00 64.69 100 ALA A CA 1
ATOM 816 C C . ALA A 1 100 ? 12.606 -12.886 6.140 1.00 64.69 100 ALA A C 1
ATOM 818 O O . ALA A 1 100 ? 13.266 -13.529 5.319 1.00 64.69 100 ALA A O 1
ATOM 819 N N . LYS A 1 101 ? 11.787 -11.893 5.757 1.00 63.09 101 LYS A N 1
ATOM 820 C CA . LYS A 1 101 ? 11.607 -11.499 4.347 1.00 63.09 101 LYS A CA 1
ATOM 821 C C . LYS A 1 101 ? 12.892 -10.957 3.714 1.00 63.09 101 LYS A C 1
ATOM 823 O O . LYS A 1 101 ? 13.192 -11.272 2.566 1.00 63.09 101 LYS A O 1
ATOM 828 N N . LYS A 1 102 ? 13.672 -10.156 4.444 1.00 67.06 102 LYS A N 1
ATOM 829 C CA . LYS A 1 102 ? 14.943 -9.594 3.965 1.00 67.06 102 LYS A CA 1
ATOM 830 C C . LYS A 1 102 ? 15.941 -10.701 3.628 1.00 67.06 102 LYS A C 1
ATOM 832 O O . LYS A 1 102 ? 16.559 -10.645 2.568 1.00 67.06 102 LYS A O 1
ATOM 837 N N . TYR A 1 103 ? 16.078 -11.708 4.492 1.00 70.38 103 TYR A N 1
ATOM 838 C CA . TYR A 1 103 ? 16.955 -12.853 4.230 1.00 70.38 103 TYR A CA 1
ATOM 839 C C . TYR A 1 103 ? 16.496 -13.662 3.013 1.00 70.38 103 TYR A C 1
ATOM 841 O O . TYR A 1 103 ? 17.332 -14.079 2.214 1.00 70.38 103 TYR A O 1
ATOM 849 N N . PHE A 1 104 ? 15.184 -13.802 2.809 1.00 67.75 104 PHE A N 1
ATOM 850 C CA . PHE A 1 104 ? 14.635 -14.434 1.610 1.00 67.75 104 PHE A CA 1
ATOM 851 C C . PHE A 1 104 ? 14.973 -13.655 0.324 1.00 67.75 104 PHE A C 1
ATOM 853 O O . PHE A 1 104 ? 15.475 -14.240 -0.636 1.00 67.75 104 PHE A O 1
ATOM 860 N N . SER A 1 105 ? 14.792 -12.328 0.316 1.00 64.88 105 SER A N 1
ATOM 861 C CA . SER A 1 105 ? 15.145 -11.471 -0.829 1.00 64.88 105 SER A CA 1
ATOM 862 C C . SER A 1 105 ? 16.643 -11.496 -1.152 1.00 64.88 105 SER A C 1
ATOM 864 O O . SER A 1 105 ? 17.022 -11.516 -2.322 1.00 64.88 105 SER A O 1
ATOM 866 N N . ILE A 1 106 ? 17.502 -11.528 -0.127 1.00 73.06 106 ILE A N 1
ATOM 867 C CA . ILE A 1 106 ? 18.954 -11.691 -0.300 1.00 73.06 106 ILE A CA 1
ATOM 868 C C . ILE A 1 106 ? 19.266 -13.060 -0.919 1.00 73.06 106 ILE A C 1
ATOM 870 O O . ILE A 1 106 ? 20.073 -13.136 -1.842 1.00 73.06 106 ILE A O 1
ATOM 874 N N . GLY A 1 107 ? 18.597 -14.126 -0.470 1.00 72.69 107 GLY A N 1
ATOM 875 C CA . GLY A 1 107 ? 18.749 -15.468 -1.036 1.00 72.69 107 GLY A CA 1
ATOM 876 C C . GLY A 1 107 ? 18.393 -15.534 -2.524 1.00 72.69 107 GLY A C 1
ATOM 877 O O . GLY A 1 107 ? 19.157 -16.091 -3.311 1.00 72.69 107 GLY A O 1
ATOM 878 N N . ILE A 1 108 ? 17.290 -14.895 -2.931 1.00 70.25 108 ILE A N 1
ATOM 879 C CA . ILE A 1 108 ? 16.904 -14.774 -4.348 1.00 70.25 108 ILE A CA 1
ATOM 880 C C . ILE A 1 108 ? 17.980 -14.040 -5.150 1.00 70.25 108 ILE A C 1
ATOM 882 O O . ILE A 1 108 ? 18.300 -14.450 -6.264 1.00 70.25 108 ILE A O 1
ATOM 886 N N . TRP A 1 109 ? 18.567 -12.979 -4.594 1.00 70.56 109 TRP A N 1
ATOM 887 C CA . TRP A 1 109 ? 19.599 -12.217 -5.292 1.00 70.56 109 TRP A CA 1
ATOM 888 C C . TRP A 1 109 ? 20.898 -12.995 -5.479 1.00 70.56 109 TRP A C 1
ATOM 890 O O . TRP A 1 109 ? 21.499 -12.946 -6.551 1.00 70.56 109 TRP A O 1
ATOM 900 N N . ILE A 1 110 ? 21.312 -13.744 -4.456 1.00 74.69 110 ILE A N 1
ATOM 901 C CA . ILE A 1 110 ? 22.471 -14.637 -4.537 1.00 74.69 110 ILE A CA 1
ATOM 902 C C . ILE A 1 110 ? 22.224 -15.697 -5.613 1.00 74.69 110 ILE A C 1
ATOM 904 O O . ILE A 1 110 ? 23.088 -15.922 -6.456 1.00 74.69 110 ILE A O 1
ATOM 908 N N . LEU A 1 111 ? 21.029 -16.291 -5.645 1.00 76.25 111 LEU A N 1
ATOM 909 C CA . LEU A 1 111 ? 20.668 -17.297 -6.641 1.00 76.25 111 LEU A CA 1
ATOM 910 C C . LEU A 1 111 ? 20.643 -16.717 -8.064 1.00 76.25 111 LEU A C 1
ATOM 912 O O . LEU A 1 111 ? 21.234 -17.306 -8.965 1.00 76.25 111 LEU A O 1
ATOM 916 N N . LEU A 1 112 ? 20.046 -15.537 -8.263 1.00 69.25 112 LEU A N 1
ATOM 917 C CA . LEU A 1 112 ? 20.064 -14.824 -9.547 1.00 69.25 112 LEU A CA 1
ATOM 918 C C . LEU A 1 112 ? 21.483 -14.450 -9.984 1.00 69.25 112 LEU A C 1
ATOM 920 O O . LEU A 1 112 ? 21.802 -14.566 -11.162 1.00 69.25 112 LEU A O 1
ATOM 924 N N . SER A 1 113 ? 22.343 -14.045 -9.048 1.00 70.50 113 SER A N 1
ATOM 925 C CA . SER A 1 113 ? 23.743 -13.721 -9.333 1.00 70.50 113 SER A CA 1
ATOM 926 C C . SER A 1 113 ? 24.529 -14.961 -9.752 1.00 70.50 113 SER A C 1
ATOM 928 O O . SER A 1 113 ? 25.266 -14.907 -10.730 1.00 70.50 113 SER A O 1
ATOM 930 N N . ILE A 1 114 ? 24.336 -16.098 -9.073 1.00 77.12 114 ILE A N 1
ATOM 931 C CA . ILE A 1 114 ? 24.968 -17.374 -9.441 1.00 77.12 114 ILE A CA 1
ATOM 932 C C . ILE A 1 114 ? 24.494 -17.824 -10.824 1.00 77.12 114 ILE A C 1
ATOM 934 O O . ILE A 1 114 ? 25.324 -18.163 -11.663 1.00 77.12 114 ILE A O 1
ATOM 938 N N . VAL A 1 115 ? 23.184 -17.785 -11.092 1.00 72.19 115 VAL A N 1
ATOM 939 C CA . VAL A 1 115 ? 22.625 -18.133 -12.408 1.00 72.19 115 VAL A CA 1
ATOM 940 C C . VAL A 1 115 ? 23.141 -17.181 -13.486 1.00 72.19 115 VAL A C 1
ATOM 942 O O . VAL A 1 115 ? 23.540 -17.641 -14.548 1.00 72.19 115 VAL A O 1
ATOM 945 N N . GLY A 1 116 ? 23.204 -15.876 -13.215 1.00 66.75 116 GLY A N 1
ATOM 946 C CA . GLY A 1 116 ? 23.738 -14.879 -14.143 1.00 66.75 116 GLY A CA 1
ATOM 947 C C . GLY A 1 116 ? 25.219 -15.095 -14.463 1.00 66.75 116 GLY A C 1
ATOM 948 O O . GLY A 1 116 ? 25.606 -15.034 -15.626 1.00 66.75 116 GLY A O 1
ATOM 949 N N . ILE A 1 117 ? 26.036 -15.417 -13.455 1.00 71.38 117 ILE A N 1
ATOM 950 C CA . ILE A 1 117 ? 27.449 -15.785 -13.631 1.00 71.38 117 ILE A CA 1
ATOM 951 C C . ILE A 1 117 ? 27.566 -17.076 -14.446 1.00 71.38 117 ILE A C 1
ATOM 953 O O . ILE A 1 117 ? 28.364 -17.139 -15.374 1.00 71.38 117 ILE A O 1
ATOM 957 N N . PHE A 1 118 ? 26.755 -18.091 -14.146 1.00 73.75 118 PHE A N 1
ATOM 958 C CA . PHE A 1 118 ? 26.785 -19.367 -14.859 1.00 73.75 118 PHE A CA 1
ATOM 959 C C . PHE A 1 118 ? 26.367 -19.194 -16.329 1.00 73.75 118 PHE A C 1
ATOM 961 O O . PHE A 1 118 ? 27.068 -19.630 -17.234 1.00 73.75 118 PHE A O 1
ATOM 968 N N . VAL A 1 119 ? 25.276 -18.481 -16.604 1.00 66.69 119 VAL A N 1
ATOM 969 C CA . VAL A 1 119 ? 24.840 -18.184 -17.978 1.00 66.69 119 VAL A CA 1
ATOM 970 C C . VAL A 1 119 ? 25.885 -17.342 -18.718 1.00 66.69 119 VAL A C 1
ATOM 972 O O . VAL A 1 119 ? 26.208 -17.650 -19.862 1.00 66.69 119 VAL A O 1
ATOM 975 N N . GLY A 1 120 ? 26.469 -16.336 -18.061 1.00 64.69 120 GLY A N 1
ATOM 976 C CA . GLY A 1 120 ? 27.521 -15.502 -18.645 1.00 64.69 120 GLY A CA 1
ATOM 977 C C . GLY A 1 120 ? 28.799 -16.269 -18.982 1.00 64.69 120 GLY A C 1
ATOM 978 O O . GLY A 1 120 ? 29.396 -16.024 -20.023 1.00 64.69 120 GLY A O 1
ATOM 979 N N . LEU A 1 121 ? 29.207 -17.220 -18.137 1.00 69.38 121 LEU A N 1
ATOM 980 C CA . LEU A 1 121 ? 30.411 -18.025 -18.361 1.00 69.38 121 LEU A CA 1
ATOM 981 C C . LEU A 1 121 ? 30.199 -19.162 -19.371 1.00 69.38 121 LEU A C 1
ATOM 983 O O . LEU A 1 121 ? 31.145 -19.524 -20.067 1.00 69.38 121 LEU A O 1
ATOM 987 N N . PHE A 1 122 ? 28.992 -19.737 -19.447 1.00 70.19 122 PHE A N 1
ATOM 988 C CA . PHE A 1 122 ? 28.743 -20.969 -20.207 1.00 70.19 122 PHE A CA 1
ATOM 989 C C . PHE A 1 122 ? 27.907 -20.796 -21.484 1.00 70.19 122 PHE A C 1
ATOM 991 O O . PHE A 1 122 ? 27.962 -21.679 -22.337 1.00 70.19 122 PHE A O 1
ATOM 998 N N . TYR A 1 123 ? 27.135 -19.713 -21.641 1.00 62.50 123 TYR A N 1
ATOM 999 C CA . TYR A 1 123 ? 26.137 -19.595 -22.720 1.00 62.50 123 TYR A CA 1
ATOM 1000 C C . TYR A 1 123 ? 26.304 -18.392 -23.660 1.00 62.50 123 TYR A C 1
ATOM 1002 O O . TYR A 1 123 ? 25.713 -18.404 -24.739 1.00 62.50 123 TYR A O 1
ATOM 1010 N N . SER A 1 124 ? 27.103 -17.374 -23.325 1.00 55.72 124 SER A N 1
ATOM 1011 C CA . SER A 1 124 ? 27.285 -16.210 -24.209 1.00 55.72 124 SER A CA 1
ATOM 1012 C C . SER A 1 124 ? 28.688 -15.605 -24.116 1.00 55.72 124 SER A C 1
ATOM 1014 O O . SER A 1 124 ? 29.073 -15.118 -23.061 1.00 55.72 124 SER A O 1
ATOM 1016 N N . ALA A 1 125 ? 29.417 -15.550 -25.237 1.00 58.06 125 ALA A N 1
ATOM 1017 C CA . ALA A 1 125 ? 30.700 -14.838 -25.344 1.00 58.06 125 ALA A CA 1
ATOM 1018 C C . ALA A 1 125 ? 30.547 -13.303 -25.414 1.00 58.06 125 ALA A C 1
ATOM 1020 O O . ALA A 1 125 ? 31.542 -12.580 -25.426 1.00 58.06 125 ALA A O 1
ATOM 1021 N N . ASP A 1 126 ? 29.312 -12.801 -25.486 1.00 73.94 126 ASP A N 1
ATOM 1022 C CA . ASP A 1 126 ? 29.035 -11.378 -25.635 1.00 73.94 126 ASP A CA 1
ATOM 1023 C C . ASP A 1 126 ? 28.780 -10.717 -24.273 1.00 73.94 126 ASP A C 1
ATOM 1025 O O . ASP A 1 126 ? 27.754 -10.936 -23.618 1.00 73.94 126 ASP A O 1
ATOM 1029 N N . ILE A 1 127 ? 29.738 -9.884 -23.860 1.00 76.00 127 ILE A N 1
ATOM 1030 C CA . ILE A 1 127 ? 29.728 -9.111 -22.612 1.00 76.00 127 ILE A CA 1
ATOM 1031 C C . ILE A 1 127 ? 28.447 -8.271 -22.469 1.00 76.00 127 ILE A C 1
ATOM 1033 O O . ILE A 1 127 ? 27.976 -8.045 -21.353 1.00 76.00 127 ILE A O 1
ATOM 1037 N N . TRP A 1 128 ? 27.837 -7.852 -23.585 1.00 74.62 128 TRP A N 1
ATOM 1038 C CA . TRP A 1 128 ? 26.629 -7.031 -23.580 1.00 74.62 128 TRP A CA 1
ATOM 1039 C C . TRP A 1 128 ? 25.410 -7.768 -23.022 1.00 74.62 128 TRP A C 1
ATOM 1041 O O . TRP A 1 128 ? 24.645 -7.184 -22.251 1.00 74.62 128 TRP A O 1
ATOM 1051 N N . TYR A 1 129 ? 25.259 -9.062 -23.320 1.00 68.56 129 TYR A N 1
ATOM 1052 C CA . TYR A 1 129 ? 24.178 -9.880 -22.757 1.00 68.56 129 TYR A CA 1
ATOM 1053 C C . TYR A 1 129 ? 24.334 -10.067 -21.247 1.00 68.56 129 TYR A C 1
ATOM 1055 O O . TYR A 1 129 ? 23.351 -9.982 -20.505 1.00 68.56 129 TYR A O 1
ATOM 1063 N N . PHE A 1 130 ? 25.572 -10.259 -20.784 1.00 69.50 130 PHE A N 1
ATOM 1064 C CA . PHE A 1 130 ? 25.883 -10.357 -19.362 1.00 69.50 130 PHE A CA 1
ATOM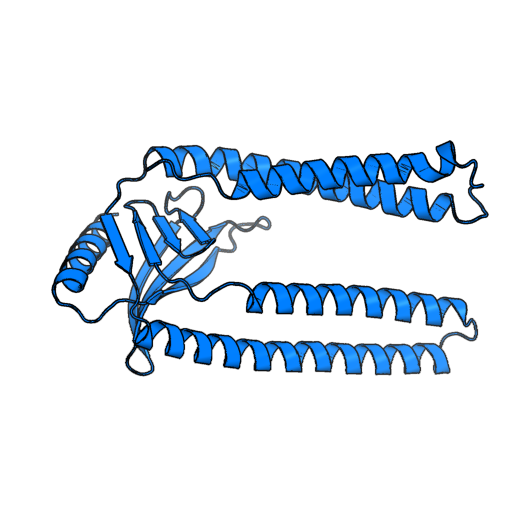 1065 C C . PHE A 1 130 ? 25.541 -9.057 -18.624 1.00 69.50 130 PHE A C 1
ATOM 1067 O O . PHE A 1 130 ? 24.821 -9.087 -17.625 1.00 69.50 130 PHE A O 1
ATOM 1074 N N . ILE A 1 131 ? 25.979 -7.910 -19.155 1.00 75.81 131 ILE A N 1
ATOM 1075 C CA . ILE A 1 131 ? 25.683 -6.585 -18.590 1.00 75.81 131 ILE A CA 1
ATOM 1076 C C . ILE A 1 131 ? 24.169 -6.335 -18.552 1.00 75.81 131 ILE A C 1
ATOM 1078 O O . ILE A 1 131 ? 23.655 -5.865 -17.536 1.00 75.81 131 ILE A O 1
ATOM 1082 N N . MET A 1 132 ? 23.435 -6.692 -19.611 1.00 73.75 132 MET A N 1
ATOM 1083 C CA . MET A 1 132 ? 21.981 -6.513 -19.670 1.00 73.75 132 MET A CA 1
ATOM 1084 C C . MET A 1 132 ? 21.250 -7.357 -18.615 1.00 73.75 132 MET A C 1
ATOM 1086 O O . MET A 1 132 ? 20.407 -6.834 -17.884 1.00 73.75 132 MET A O 1
ATOM 1090 N N . MET A 1 133 ? 21.590 -8.643 -18.487 1.00 68.50 133 MET A N 1
ATOM 1091 C CA . MET A 1 133 ? 21.011 -9.541 -17.477 1.00 68.50 133 MET A CA 1
ATOM 1092 C C . MET A 1 133 ? 21.310 -9.067 -16.052 1.00 68.50 133 MET A C 1
ATOM 1094 O O . MET A 1 133 ? 20.412 -9.032 -15.206 1.00 68.50 133 MET A O 1
ATOM 1098 N N . PHE A 1 134 ? 22.549 -8.642 -15.792 1.00 74.62 134 PHE A N 1
ATOM 1099 C CA . PHE A 1 134 ? 22.945 -8.119 -14.486 1.00 74.62 134 PHE A CA 1
ATOM 1100 C C . PHE A 1 134 ? 22.235 -6.797 -14.168 1.00 74.62 134 PHE A C 1
ATOM 1102 O O . PHE A 1 134 ? 21.781 -6.596 -13.043 1.00 74.62 134 PHE A O 1
ATOM 1109 N N . GLY A 1 135 ? 22.068 -5.926 -15.168 1.00 75.44 135 GLY A N 1
ATOM 1110 C CA . GLY A 1 135 ? 21.313 -4.679 -15.054 1.00 75.44 135 GLY A CA 1
ATOM 1111 C C . GLY A 1 135 ? 19.846 -4.917 -14.696 1.00 75.44 135 GLY A C 1
ATOM 1112 O O . GLY A 1 135 ? 19.341 -4.328 -13.741 1.00 75.44 135 GLY A O 1
ATOM 1113 N N . ILE A 1 136 ? 19.173 -5.839 -15.391 1.00 73.62 136 ILE A N 1
ATOM 1114 C CA . ILE A 1 136 ? 17.785 -6.221 -15.082 1.00 73.62 136 ILE A CA 1
ATOM 1115 C C . ILE A 1 136 ? 17.693 -6.812 -13.667 1.00 73.62 136 ILE A C 1
ATOM 1117 O O . ILE A 1 136 ? 16.822 -6.417 -12.889 1.00 73.62 136 ILE A O 1
ATOM 1121 N N . GLY A 1 137 ? 18.615 -7.704 -13.294 1.00 74.00 137 GLY A N 1
ATOM 1122 C CA . GLY A 1 137 ? 18.676 -8.286 -11.951 1.00 74.00 137 GLY A CA 1
ATOM 1123 C C . GLY A 1 137 ? 18.881 -7.238 -10.852 1.00 74.00 137 GLY A C 1
ATOM 1124 O O . GLY A 1 137 ? 18.204 -7.277 -9.823 1.00 74.00 137 GLY A O 1
ATOM 1125 N N . ALA A 1 138 ? 19.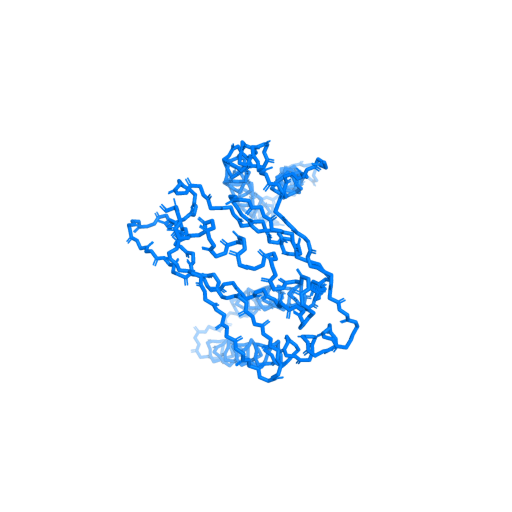758 -6.258 -11.081 1.00 75.75 138 ALA A N 1
ATOM 1126 C CA . ALA A 1 138 ? 19.996 -5.150 -10.161 1.00 75.75 138 ALA A CA 1
ATOM 1127 C C . ALA A 1 138 ? 18.760 -4.249 -10.007 1.00 75.75 138 ALA A C 1
ATOM 1129 O O . ALA A 1 138 ? 18.441 -3.832 -8.890 1.00 75.75 138 ALA A O 1
ATOM 1130 N N . VAL A 1 139 ? 18.026 -3.989 -11.094 1.00 75.56 139 VAL A N 1
ATOM 1131 C CA . VAL A 1 139 ? 16.766 -3.229 -11.055 1.00 75.56 139 VAL A CA 1
ATOM 1132 C C . VAL A 1 139 ? 15.701 -3.984 -10.260 1.00 75.56 139 VAL A C 1
ATOM 1134 O O . VAL A 1 139 ? 15.103 -3.406 -9.353 1.00 75.56 139 VAL A O 1
ATOM 1137 N N . ILE A 1 140 ? 15.500 -5.279 -10.526 1.00 71.69 140 ILE A N 1
ATOM 1138 C CA . ILE A 1 140 ? 14.533 -6.111 -9.788 1.00 71.69 140 ILE A CA 1
ATOM 1139 C C . ILE A 1 140 ? 14.880 -6.139 -8.297 1.00 71.69 140 ILE A C 1
ATOM 1141 O O . ILE A 1 140 ? 14.011 -5.912 -7.453 1.00 71.69 140 ILE A O 1
ATOM 1145 N N . PHE A 1 141 ? 16.153 -6.348 -7.960 1.00 75.00 141 PHE A N 1
ATOM 1146 C CA . PHE A 1 141 ? 16.617 -6.319 -6.576 1.00 75.00 141 PHE A CA 1
ATOM 1147 C C . PHE A 1 141 ? 16.367 -4.977 -5.903 1.00 75.00 141 PHE A C 1
ATOM 1149 O O . PHE A 1 141 ? 15.871 -4.936 -4.780 1.00 75.00 141 PHE A O 1
ATOM 1156 N N . SER A 1 142 ? 16.671 -3.881 -6.597 1.00 74.62 142 SER A N 1
ATOM 1157 C CA . SER A 1 142 ? 16.446 -2.531 -6.086 1.00 74.62 142 SER A CA 1
ATOM 1158 C C . SER A 1 142 ? 14.964 -2.300 -5.808 1.00 74.62 142 SER A C 1
ATOM 1160 O O . SER A 1 142 ? 14.620 -1.803 -4.740 1.00 74.62 142 SER A O 1
ATOM 1162 N N . ILE A 1 143 ? 14.074 -2.734 -6.706 1.00 73.88 143 ILE A N 1
ATOM 1163 C CA . ILE A 1 143 ? 12.621 -2.658 -6.507 1.00 73.88 143 ILE A CA 1
ATOM 1164 C C . ILE A 1 143 ? 12.197 -3.476 -5.280 1.00 73.88 143 ILE A C 1
ATOM 1166 O O . ILE A 1 143 ? 11.482 -2.955 -4.424 1.00 73.88 143 ILE A O 1
ATOM 1170 N N . MET A 1 144 ? 12.660 -4.723 -5.147 1.00 69.62 144 MET A N 1
ATOM 1171 C CA . MET A 1 144 ? 12.344 -5.573 -3.990 1.00 69.62 144 MET A CA 1
ATOM 1172 C C . MET A 1 144 ? 12.866 -4.982 -2.675 1.00 69.62 144 MET A C 1
ATOM 1174 O O . MET A 1 144 ? 12.168 -4.991 -1.659 1.00 69.62 144 MET A O 1
ATOM 1178 N N . TRP A 1 145 ? 14.084 -4.444 -2.684 1.00 72.81 145 TRP A N 1
ATOM 1179 C CA . TRP A 1 145 ? 14.707 -3.825 -1.521 1.00 72.81 145 TRP A CA 1
ATOM 1180 C C . TRP A 1 145 ? 13.981 -2.544 -1.109 1.00 72.81 145 TRP A C 1
ATOM 1182 O O . TRP A 1 145 ? 13.663 -2.365 0.066 1.00 72.81 145 TRP A O 1
ATOM 1192 N N . ILE A 1 146 ? 13.655 -1.677 -2.071 1.00 74.19 146 ILE A N 1
ATOM 1193 C CA . ILE A 1 146 ? 12.880 -0.454 -1.840 1.00 74.19 146 ILE A CA 1
ATOM 1194 C C . ILE A 1 146 ? 11.486 -0.803 -1.311 1.00 74.19 146 ILE A C 1
ATOM 1196 O O . ILE A 1 146 ? 11.057 -0.209 -0.325 1.00 74.19 146 ILE A O 1
ATOM 1200 N N . ALA A 1 147 ? 10.800 -1.791 -1.893 1.00 68.38 147 ALA A N 1
ATOM 1201 C CA . ALA A 1 147 ? 9.496 -2.248 -1.411 1.00 68.38 147 ALA A CA 1
ATOM 1202 C C . ALA A 1 147 ? 9.565 -2.732 0.049 1.00 68.38 147 ALA A C 1
ATOM 1204 O O . ALA A 1 147 ? 8.738 -2.342 0.872 1.00 68.38 147 ALA A O 1
ATOM 1205 N N . SER A 1 148 ? 10.602 -3.500 0.390 1.00 65.31 148 SER A N 1
ATOM 1206 C CA . SER A 1 148 ? 10.857 -3.965 1.756 1.00 65.31 148 SER A CA 1
ATOM 1207 C C . SER A 1 148 ? 11.128 -2.804 2.727 1.00 65.31 148 SER A C 1
ATOM 1209 O O . SER A 1 148 ? 10.553 -2.740 3.814 1.00 65.31 148 SER A O 1
ATOM 1211 N N . LEU A 1 149 ? 11.939 -1.818 2.327 1.00 68.00 149 LEU A N 1
ATOM 1212 C CA . LEU A 1 149 ? 12.192 -0.616 3.132 1.00 68.00 149 LEU A CA 1
ATOM 1213 C C . LEU A 1 149 ? 10.933 0.238 3.330 1.00 68.00 149 LEU A C 1
ATOM 1215 O O . LEU A 1 149 ? 10.754 0.827 4.397 1.00 68.00 149 LEU A O 1
ATOM 1219 N N . ILE A 1 150 ? 10.062 0.315 2.321 1.00 67.50 150 ILE A N 1
ATOM 1220 C CA . ILE A 1 150 ? 8.767 0.993 2.425 1.00 67.50 150 ILE A CA 1
ATOM 1221 C C . ILE A 1 150 ? 7.861 0.250 3.416 1.00 67.50 150 ILE A C 1
ATOM 1223 O O . ILE A 1 150 ? 7.222 0.906 4.238 1.00 67.50 150 ILE A O 1
ATOM 1227 N N . GLU A 1 151 ? 7.833 -1.089 3.400 1.00 63.66 151 GLU A N 1
ATOM 1228 C CA . GLU A 1 151 ? 7.124 -1.882 4.418 1.00 63.66 151 GLU A CA 1
ATOM 1229 C C . GLU A 1 151 ? 7.664 -1.618 5.830 1.00 63.66 151 GLU A C 1
ATOM 1231 O O . GLU A 1 151 ? 6.869 -1.450 6.751 1.00 63.66 151 GLU A O 1
ATOM 1236 N N . LEU A 1 152 ? 8.985 -1.500 6.006 1.00 64.19 152 LEU A N 1
ATOM 1237 C CA . LEU A 1 152 ? 9.592 -1.206 7.311 1.00 64.19 152 LEU A CA 1
ATOM 1238 C C . LEU A 1 152 ? 9.276 0.213 7.811 1.00 64.19 152 LEU A C 1
ATOM 1240 O O . LEU A 1 152 ? 9.111 0.438 9.009 1.00 64.19 152 LEU A O 1
ATOM 1244 N N . LYS A 1 153 ? 9.202 1.186 6.893 1.00 58.12 153 LYS A N 1
ATOM 1245 C CA . LYS A 1 153 ? 8.839 2.573 7.214 1.00 58.12 153 LYS A CA 1
ATOM 1246 C C . LYS A 1 153 ? 7.355 2.752 7.520 1.00 58.12 153 LYS A C 1
ATOM 1248 O O . LYS A 1 153 ? 7.001 3.803 8.055 1.00 58.12 153 LYS A O 1
ATOM 1253 N N . LYS A 1 154 ? 6.487 1.776 7.217 1.00 60.38 154 LYS A N 1
ATOM 1254 C CA . LYS A 1 154 ? 5.100 1.816 7.697 1.00 60.38 154 LYS A CA 1
ATOM 1255 C C . LYS A 1 154 ? 5.128 1.734 9.221 1.00 60.38 154 LYS 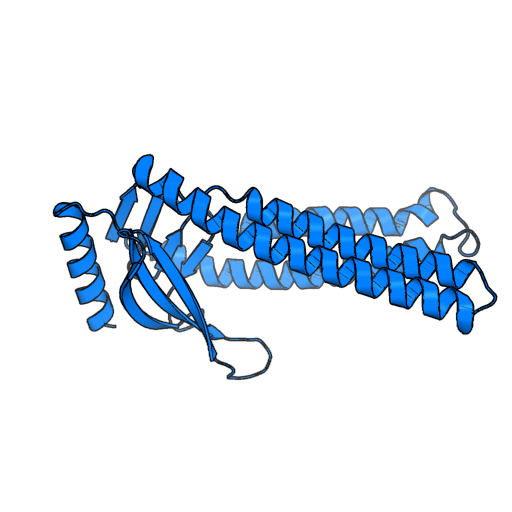A C 1
ATOM 1257 O O . LYS A 1 154 ? 5.431 0.696 9.810 1.00 60.38 154 LYS A O 1
ATOM 1262 N N . SER A 1 155 ? 4.864 2.871 9.857 1.00 58.47 155 SER A N 1
ATOM 1263 C CA . SER A 1 155 ? 4.756 2.987 11.306 1.00 58.47 155 SER A CA 1
ATOM 1264 C C . SER A 1 155 ? 3.757 1.963 11.819 1.00 58.47 155 SER A C 1
ATOM 1266 O O . SER A 1 155 ? 2.666 1.872 11.270 1.00 58.47 155 SER A O 1
ATOM 1268 N N . VAL A 1 156 ? 4.108 1.237 12.884 1.00 65.69 156 VAL A N 1
ATOM 1269 C CA . VAL A 1 156 ? 3.118 0.475 13.655 1.00 65.69 156 VAL A CA 1
ATOM 1270 C C . VAL A 1 156 ? 1.947 1.405 13.978 1.00 65.69 156 VAL A C 1
ATOM 1272 O O . VAL A 1 156 ? 2.201 2.537 14.401 1.00 65.69 156 VAL A O 1
ATOM 1275 N N . PRO A 1 157 ? 0.702 0.971 13.736 1.00 66.25 157 PRO A N 1
ATOM 1276 C CA . PRO A 1 157 ? -0.454 1.837 13.875 1.00 66.25 157 PRO A CA 1
ATOM 1277 C C . PRO A 1 157 ? -0.559 2.237 15.320 1.00 66.25 157 PRO A C 1
ATOM 1279 O O . PRO A 1 157 ? -0.515 1.383 16.200 1.00 66.25 157 PRO A O 1
ATOM 1282 N N . THR A 1 158 ? -0.738 3.526 15.538 1.00 71.12 158 THR A N 1
ATOM 1283 C CA . THR A 1 158 ? -1.029 4.100 16.848 1.00 71.12 158 THR A CA 1
ATOM 1284 C C . THR A 1 158 ? -2.514 4.044 17.173 1.00 71.12 158 THR A C 1
ATOM 1286 O O . THR A 1 158 ? -2.891 4.140 18.336 1.00 71.12 158 THR A O 1
ATOM 1289 N N . GLU A 1 159 ? -3.359 3.862 16.158 1.00 75.06 159 GLU A N 1
ATOM 1290 C CA . GLU A 1 159 ? -4.807 3.881 16.301 1.00 75.06 159 GLU A CA 1
ATOM 1291 C C . GLU A 1 159 ? -5.511 2.994 15.273 1.00 75.06 159 GLU A C 1
ATOM 1293 O O . GLU A 1 159 ? -5.027 2.787 14.155 1.00 75.06 159 GLU A O 1
ATOM 1298 N N . ALA A 1 160 ? -6.681 2.500 15.665 1.00 79.62 160 ALA A N 1
ATOM 1299 C CA . ALA A 1 160 ? -7.594 1.741 14.826 1.00 79.62 160 ALA A CA 1
ATOM 1300 C C . ALA A 1 160 ? -8.997 2.335 14.940 1.00 79.62 160 ALA A C 1
ATOM 1302 O O . ALA A 1 160 ? -9.504 2.535 16.043 1.00 79.62 160 ALA A O 1
ATOM 1303 N N . TRP A 1 161 ? -9.621 2.619 13.802 1.00 79.25 161 TRP A N 1
ATOM 1304 C CA . TRP A 1 161 ? -10.941 3.229 13.727 1.00 79.25 161 TRP A CA 1
ATOM 1305 C C . TRP A 1 161 ? -11.922 2.219 13.163 1.00 79.25 161 TRP A C 1
ATOM 1307 O O . TRP A 1 161 ? -11.722 1.688 12.069 1.00 79.25 161 TRP A O 1
ATOM 1317 N N . PHE A 1 162 ? -12.991 1.986 13.903 1.00 77.94 162 PHE A N 1
ATOM 1318 C CA . PHE A 1 162 ? -14.009 1.011 13.576 1.00 77.94 162 PHE A CA 1
ATOM 1319 C C . PHE A 1 162 ? -15.258 1.725 13.089 1.00 77.94 162 PHE A C 1
ATOM 1321 O O . PHE A 1 162 ? -15.796 2.614 13.752 1.00 77.94 162 PHE A O 1
ATOM 1328 N N . PHE A 1 163 ? -15.717 1.306 11.921 1.00 80.19 163 PHE A N 1
ATOM 1329 C CA . PHE A 1 163 ? -16.955 1.739 11.305 1.00 80.19 163 PHE A CA 1
ATOM 1330 C C . PHE A 1 163 ? -17.853 0.526 11.098 1.00 80.19 163 PHE A C 1
ATOM 1332 O O . PHE A 1 163 ? -17.396 -0.618 11.044 1.00 80.19 163 PHE A O 1
ATOM 1339 N N . ASN A 1 164 ? -19.147 0.780 10.965 1.00 75.94 164 ASN A N 1
ATOM 1340 C CA . ASN A 1 164 ? -20.135 -0.258 10.687 1.00 75.94 164 ASN A CA 1
ATOM 1341 C C . ASN A 1 164 ? -19.823 -1.046 9.406 1.00 75.94 164 ASN A C 1
ATOM 1343 O O . ASN A 1 164 ? -20.000 -2.253 9.349 1.00 75.94 164 ASN A O 1
ATOM 1347 N N . ASN A 1 165 ? -19.287 -0.374 8.397 1.00 76.56 165 ASN A N 1
ATOM 1348 C CA . ASN A 1 165 ? -18.981 -0.946 7.097 1.00 76.56 165 ASN A CA 1
ATOM 1349 C C . ASN A 1 165 ? -17.475 -1.037 6.838 1.00 76.56 165 ASN A C 1
ATOM 1351 O O . ASN A 1 165 ? -17.061 -1.021 5.682 1.00 76.56 165 ASN A O 1
ATOM 1355 N N . GLY A 1 166 ? -16.627 -1.063 7.868 1.00 77.44 166 GLY A N 1
ATOM 1356 C CA . GLY A 1 166 ? -15.191 -1.130 7.636 1.00 77.44 166 GLY A CA 1
ATOM 1357 C C . GLY A 1 166 ? -14.310 -0.781 8.819 1.00 77.44 166 GLY A C 1
ATOM 1358 O O . GLY A 1 166 ? -14.760 -0.401 9.895 1.00 77.44 166 GLY A O 1
ATOM 1359 N N . ILE A 1 167 ? -13.011 -0.893 8.590 1.00 77.38 167 ILE A N 1
ATOM 1360 C CA . ILE A 1 167 ? -11.967 -0.595 9.558 1.00 77.38 167 ILE A CA 1
ATOM 1361 C C . ILE A 1 167 ? -10.904 0.233 8.856 1.00 77.38 167 ILE A C 1
ATOM 1363 O O . ILE A 1 167 ? -10.484 -0.067 7.733 1.00 77.38 167 ILE A O 1
ATOM 1367 N N . ILE A 1 168 ? -10.464 1.283 9.536 1.00 76.69 168 ILE A N 1
ATOM 1368 C CA . ILE A 1 168 ? -9.320 2.083 9.122 1.00 76.69 168 ILE A CA 1
ATOM 1369 C C . ILE A 1 168 ? -8.200 1.839 10.124 1.00 76.69 168 ILE A C 1
ATOM 1371 O O . ILE A 1 168 ? -8.333 2.116 11.316 1.00 76.69 168 ILE A O 1
ATOM 1375 N N . TYR A 1 169 ? -7.099 1.293 9.621 1.00 71.50 169 TYR A N 1
ATOM 1376 C CA . TYR A 1 169 ? -5.932 0.896 10.396 1.00 71.50 169 TYR A CA 1
ATOM 1377 C C . TYR A 1 169 ? -4.674 1.320 9.632 1.00 71.50 169 TYR A C 1
ATOM 1379 O O . TYR A 1 169 ? -4.382 0.788 8.562 1.00 71.50 169 TYR A O 1
ATOM 1387 N N . GLU A 1 170 ? -3.937 2.310 10.142 1.00 68.62 170 GLU A N 1
ATOM 1388 C CA . GLU A 1 170 ? -2.881 3.011 9.384 1.00 68.62 170 GLU A CA 1
ATOM 1389 C C . GLU A 1 170 ? -3.397 3.598 8.042 1.00 68.62 170 GLU A C 1
ATOM 1391 O O . GLU A 1 170 ? -4.312 4.416 8.016 1.00 68.62 170 GLU A O 1
ATOM 1396 N N . ASN A 1 171 ? -2.785 3.161 6.928 1.00 58.25 171 ASN A N 1
ATOM 1397 C CA . ASN A 1 171 ? -3.129 3.423 5.530 1.00 58.25 171 ASN A CA 1
ATOM 1398 C C . ASN A 1 171 ? -4.024 2.325 4.928 1.00 58.25 171 ASN A C 1
ATOM 1400 O O . ASN A 1 171 ? -4.313 2.356 3.730 1.00 58.25 171 ASN A O 1
ATOM 1404 N N . TYR A 1 172 ? -4.411 1.315 5.711 1.00 64.50 172 TYR A N 1
ATOM 1405 C CA . TYR A 1 172 ? -5.332 0.286 5.255 1.00 64.50 172 TYR A CA 1
ATOM 1406 C C . TYR A 1 172 ? -6.756 0.745 5.533 1.00 64.50 172 TYR A C 1
ATOM 1408 O O . TYR A 1 172 ? -7.181 0.880 6.678 1.00 64.50 172 TYR A O 1
ATOM 1416 N N . HIS A 1 173 ? -7.484 0.988 4.449 1.00 71.62 173 HIS A N 1
ATOM 1417 C CA . HIS A 1 173 ? -8.906 1.289 4.474 1.00 71.62 173 HIS A CA 1
ATOM 1418 C C . HIS A 1 173 ? -9.633 0.061 3.952 1.00 71.62 173 HIS A C 1
ATOM 1420 O O . HIS A 1 173 ? -9.621 -0.208 2.749 1.00 71.62 173 HIS A O 1
ATOM 1426 N N . ILE A 1 174 ? -10.214 -0.704 4.866 1.00 74.50 174 ILE A N 1
ATOM 1427 C CA . ILE A 1 174 ? -10.880 -1.958 4.541 1.00 74.50 174 ILE A CA 1
ATOM 1428 C C . ILE A 1 174 ? -12.357 -1.744 4.772 1.00 74.50 174 ILE A C 1
ATOM 1430 O O . ILE A 1 174 ? -12.774 -1.406 5.870 1.00 74.50 174 ILE A O 1
ATOM 1434 N N . ILE A 1 175 ? -13.133 -1.887 3.709 1.00 75.81 175 ILE A N 1
ATOM 1435 C CA . ILE A 1 175 ? -14.560 -1.592 3.711 1.00 75.81 175 ILE A CA 1
ATOM 1436 C C . ILE A 1 175 ? -15.317 -2.883 3.415 1.00 75.81 175 ILE A C 1
ATOM 1438 O O . ILE A 1 175 ? -15.028 -3.545 2.417 1.00 75.81 175 ILE A O 1
ATOM 1442 N N . PHE A 1 176 ? -16.267 -3.209 4.285 1.00 74.12 176 PHE A N 1
ATOM 1443 C CA . PHE A 1 176 ? -17.206 -4.320 4.211 1.00 74.12 176 PHE A CA 1
ATOM 1444 C C . PHE A 1 176 ? -18.532 -3.796 3.638 1.00 74.12 176 PHE A C 1
ATOM 1446 O O . PHE A 1 176 ? -19.337 -3.198 4.345 1.00 74.12 176 PHE A O 1
ATOM 1453 N N . ASP A 1 177 ? -18.732 -3.967 2.333 1.00 69.69 177 ASP A N 1
ATOM 1454 C CA . ASP A 1 177 ? -19.947 -3.532 1.608 1.00 69.69 177 ASP A CA 1
ATOM 1455 C C . ASP A 1 177 ? -20.556 -4.692 0.790 1.00 69.69 177 ASP A C 1
ATOM 1457 O O . ASP A 1 177 ? -21.474 -4.513 -0.003 1.00 69.69 177 ASP A O 1
ATOM 1461 N N . GLY A 1 178 ? -19.985 -5.901 0.881 1.00 64.69 178 GLY A N 1
ATOM 1462 C CA . GLY A 1 178 ? -20.396 -7.086 0.111 1.00 64.69 178 GLY A CA 1
ATOM 1463 C C . GLY A 1 178 ? -20.087 -7.013 -1.393 1.00 64.69 178 GLY A C 1
ATOM 1464 O O . GLY A 1 178 ? -19.893 -8.033 -2.041 1.00 64.69 178 GLY A O 1
ATOM 1465 N N . ARG A 1 179 ? -19.973 -5.808 -1.965 1.00 66.44 179 ARG A N 1
ATOM 1466 C CA . ARG A 1 179 ? -19.620 -5.564 -3.376 1.00 66.44 179 ARG A CA 1
ATOM 1467 C C . ARG A 1 179 ? -18.121 -5.466 -3.629 1.00 66.44 179 ARG A C 1
ATOM 1469 O O . ARG A 1 179 ? -17.664 -5.714 -4.744 1.00 66.44 179 ARG A O 1
ATOM 1476 N N . ILE A 1 180 ? -17.382 -4.985 -2.632 1.00 68.06 180 ILE A N 1
ATOM 1477 C CA . ILE A 1 180 ? -15.934 -4.763 -2.713 1.00 68.06 180 ILE A CA 1
ATOM 1478 C C . ILE A 1 180 ? -15.238 -5.809 -1.873 1.00 68.06 180 ILE A C 1
ATOM 1480 O O . ILE A 1 180 ? -14.459 -6.572 -2.411 1.00 68.06 180 ILE A O 1
ATOM 1484 N N . ASN A 1 181 ? -15.558 -5.857 -0.585 1.00 72.81 181 ASN A N 1
ATOM 1485 C CA . ASN A 1 181 ? -15.135 -6.933 0.282 1.00 72.81 181 ASN A CA 1
ATOM 1486 C C . ASN A 1 181 ? -16.330 -7.411 1.093 1.00 72.81 181 ASN A C 1
ATOM 1488 O O . ASN A 1 181 ? -17.160 -6.599 1.524 1.00 72.81 181 ASN A O 1
ATOM 1492 N N . GLU A 1 182 ? -16.393 -8.714 1.305 1.00 74.12 182 GLU A N 1
ATOM 1493 C CA . GLU A 1 182 ? -17.387 -9.344 2.159 1.00 74.12 182 GLU A CA 1
ATOM 1494 C C . GLU A 1 182 ? -16.681 -9.839 3.415 1.00 74.12 182 GLU A C 1
ATOM 1496 O O . GLU A 1 182 ? -15.667 -10.538 3.340 1.00 74.12 182 GLU A O 1
ATOM 1501 N N . LEU A 1 183 ? -17.178 -9.443 4.581 1.00 76.25 183 LEU A N 1
ATOM 1502 C CA . LEU A 1 183 ? -16.663 -9.992 5.821 1.00 76.25 183 LEU A CA 1
ATOM 1503 C C . LEU A 1 183 ? -17.210 -11.412 5.981 1.00 76.25 183 LEU A C 1
ATOM 1505 O O . LEU A 1 183 ? -18.420 -11.604 5.962 1.00 76.25 183 LEU A O 1
ATOM 1509 N N . LYS A 1 184 ? -16.320 -12.397 6.123 1.00 80.81 184 LYS A N 1
ATOM 1510 C CA . LYS A 1 184 ? -16.711 -13.798 6.321 1.00 80.81 184 LYS A CA 1
ATOM 1511 C C . LYS A 1 184 ? -16.775 -14.169 7.783 1.00 80.81 184 LYS A C 1
ATOM 1513 O O . LYS A 1 184 ? -17.781 -14.701 8.224 1.00 80.81 184 LYS A O 1
ATOM 1518 N N . ASN A 1 185 ? -15.708 -13.876 8.516 1.00 76.06 185 ASN A N 1
ATOM 1519 C CA . ASN A 1 185 ? -15.638 -14.114 9.948 1.00 76.06 185 ASN A CA 1
ATOM 1520 C C . ASN A 1 185 ? -14.876 -12.980 10.623 1.00 76.06 185 ASN A C 1
ATOM 1522 O O . ASN A 1 185 ? -13.973 -12.376 10.041 1.00 76.06 185 ASN A O 1
ATOM 1526 N N . ALA A 1 186 ? -15.178 -12.759 11.894 1.00 73.88 186 ALA A N 1
ATOM 1527 C CA . ALA A 1 186 ? -14.299 -12.035 12.791 1.00 73.88 186 ALA A CA 1
ATOM 1528 C C . ALA A 1 186 ? -14.212 -12.800 14.108 1.00 73.88 186 ALA A C 1
ATOM 1530 O O . ALA A 1 186 ? -15.224 -13.264 14.627 1.00 73.88 186 ALA A O 1
ATOM 1531 N N . TYR A 1 187 ? -13.005 -12.960 14.638 1.00 76.44 187 TYR A N 1
ATOM 1532 C CA . TYR A 1 187 ? -12.804 -13.637 15.915 1.00 76.44 187 TYR A CA 1
ATOM 1533 C C . TYR A 1 187 ? -11.599 -13.074 16.656 1.00 76.44 187 TYR A C 1
ATOM 1535 O O . TYR A 1 187 ? -10.661 -12.541 16.059 1.00 76.44 187 TYR A O 1
ATOM 1543 N N . ILE A 1 188 ? -11.611 -13.215 17.978 1.00 78.06 188 ILE A N 1
ATOM 1544 C CA . ILE A 1 188 ? -10.541 -12.725 18.842 1.00 78.06 188 ILE A CA 1
ATOM 1545 C C . ILE A 1 188 ? -9.524 -13.841 19.071 1.00 78.06 188 ILE A C 1
ATOM 1547 O O . ILE A 1 188 ? -9.878 -14.966 19.423 1.00 78.06 188 ILE A O 1
ATOM 1551 N N . LYS A 1 189 ? -8.238 -13.531 18.909 1.00 80.81 189 LYS A N 1
ATOM 1552 C CA . LYS A 1 189 ? -7.132 -14.440 19.216 1.00 80.81 189 LYS A CA 1
ATOM 1553 C C . LYS A 1 189 ? -6.129 -13.759 20.135 1.00 80.81 189 LYS A C 1
ATOM 1555 O O . LYS A 1 189 ? -5.649 -12.671 19.834 1.00 80.81 189 LYS A O 1
ATOM 1560 N N . GLU A 1 190 ? -5.764 -14.417 21.233 1.00 78.62 190 GLU A N 1
ATOM 1561 C CA . GLU A 1 190 ? -4.664 -13.968 22.091 1.00 78.62 190 GLU A CA 1
ATOM 1562 C C . GLU A 1 190 ? -3.365 -14.672 21.667 1.00 78.62 190 GLU A C 1
ATOM 1564 O O . GLU A 1 190 ? -3.291 -15.899 21.608 1.00 78.62 190 GLU A O 1
ATOM 1569 N N . LYS A 1 191 ? -2.334 -13.894 21.329 1.00 74.75 191 LYS A N 1
ATOM 1570 C CA . LYS A 1 191 ? -0.985 -14.385 21.013 1.00 74.75 191 LYS A CA 1
ATOM 1571 C C . LYS A 1 191 ? 0.020 -13.523 21.762 1.00 74.75 191 LYS A C 1
ATOM 1573 O O . LYS A 1 191 ? -0.096 -12.305 21.771 1.00 74.75 191 LYS A O 1
ATOM 1578 N N . ASN A 1 192 ? 0.999 -14.137 22.426 1.00 70.25 192 ASN A N 1
ATOM 1579 C CA . ASN A 1 192 ? 2.046 -13.413 23.156 1.00 70.25 192 ASN A CA 1
ATOM 1580 C C . ASN A 1 192 ? 1.514 -12.362 24.160 1.00 70.25 192 ASN A C 1
ATOM 1582 O O . ASN A 1 192 ? 2.152 -11.330 24.348 1.00 70.25 192 ASN A O 1
ATOM 1586 N N . LYS A 1 193 ? 0.382 -12.598 24.843 1.00 70.38 193 LYS A N 1
ATOM 1587 C CA . LYS A 1 193 ? -0.302 -11.637 25.751 1.00 70.38 193 LYS A CA 1
ATOM 1588 C C . LYS A 1 193 ? -0.907 -10.394 25.068 1.00 70.38 193 LYS A C 1
ATOM 1590 O O . LYS A 1 193 ? -1.284 -9.458 25.770 1.00 70.38 193 LYS A O 1
ATOM 1595 N N . LEU A 1 194 ? -0.968 -10.369 23.739 1.00 70.12 194 LEU A N 1
ATOM 1596 C CA . LEU A 1 194 ? -1.661 -9.364 22.934 1.00 70.12 194 LEU A CA 1
ATOM 1597 C C . LEU A 1 194 ? -2.944 -9.990 22.369 1.00 70.12 194 LEU A C 1
ATOM 1599 O O . LEU A 1 194 ? -2.918 -11.136 21.912 1.00 70.12 194 LEU A O 1
ATOM 1603 N N . ARG A 1 195 ? -4.066 -9.267 22.426 1.00 72.06 195 ARG A N 1
ATOM 1604 C CA . ARG A 1 195 ? -5.345 -9.710 21.853 1.00 72.06 195 ARG A CA 1
ATOM 1605 C C . ARG A 1 195 ? -5.555 -9.052 20.504 1.00 72.06 195 ARG A C 1
ATOM 1607 O O . ARG A 1 195 ? -5.453 -7.838 20.399 1.00 72.06 195 ARG A O 1
ATOM 1614 N N . TYR A 1 196 ? -5.873 -9.852 19.501 1.00 74.56 196 TYR A N 1
ATOM 1615 C CA . TYR A 1 196 ? -6.124 -9.390 18.145 1.00 74.56 196 TYR A CA 1
ATOM 1616 C C . TYR A 1 196 ? -7.548 -9.749 17.744 1.00 74.56 196 TYR A C 1
ATOM 1618 O O . TYR A 1 196 ? -7.958 -10.885 17.975 1.00 74.56 196 TYR A O 1
ATOM 1626 N N . ILE A 1 197 ? -8.267 -8.838 17.093 1.00 74.06 197 ILE A N 1
ATOM 1627 C CA . ILE A 1 197 ? -9.411 -9.212 16.260 1.00 74.06 197 ILE A CA 1
ATOM 1628 C C . ILE A 1 197 ? -8.854 -9.578 14.897 1.00 74.06 197 ILE A C 1
ATOM 1630 O O . ILE A 1 197 ? -8.167 -8.768 14.275 1.00 74.06 197 ILE A O 1
ATOM 1634 N N . ILE A 1 198 ? -9.123 -10.799 14.461 1.00 75.44 198 ILE A N 1
ATOM 1635 C CA . ILE A 1 198 ? -8.777 -11.273 13.131 1.00 75.44 198 ILE A CA 1
ATOM 1636 C C . ILE A 1 198 ? -10.035 -11.183 12.282 1.00 75.44 198 ILE A C 1
ATOM 1638 O O . ILE A 1 198 ? -10.988 -11.921 12.518 1.00 75.44 198 ILE A 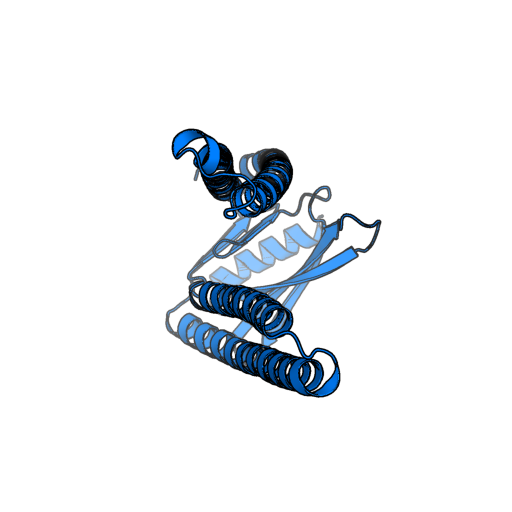O 1
ATOM 1642 N N . PHE A 1 199 ? -10.017 -10.288 11.299 1.00 75.25 199 PHE A N 1
ATOM 1643 C CA . PHE A 1 199 ? -11.041 -10.200 10.264 1.00 75.25 199 PHE A CA 1
ATOM 1644 C C . PHE A 1 199 ? -10.636 -11.090 9.102 1.00 75.25 199 PHE A C 1
ATOM 1646 O O . PHE A 1 199 ? -9.562 -10.903 8.530 1.00 75.25 199 PHE A O 1
ATOM 1653 N N . GLU A 1 200 ? -11.487 -12.051 8.769 1.00 76.19 200 GLU A N 1
ATOM 1654 C CA . GLU A 1 200 ? -11.402 -12.845 7.553 1.00 76.19 200 GLU A CA 1
ATOM 1655 C C . GLU A 1 200 ? -12.281 -12.189 6.501 1.00 76.19 200 GLU A C 1
ATOM 1657 O O . GLU A 1 200 ? -13.510 -12.189 6.594 1.00 76.19 200 GLU A O 1
ATOM 1662 N N . VAL A 1 201 ? -11.629 -11.590 5.514 1.00 74.19 201 VAL A N 1
ATOM 1663 C CA . VAL A 1 201 ? -12.290 -10.782 4.499 1.00 74.19 201 VAL A CA 1
ATOM 1664 C C . VAL A 1 201 ? -12.127 -11.461 3.156 1.00 74.19 201 VAL A C 1
ATOM 1666 O O . VAL A 1 201 ? -11.006 -11.764 2.755 1.00 74.19 201 VAL A O 1
ATOM 1669 N N . GLU A 1 202 ? -13.236 -11.676 2.461 1.00 74.00 202 GLU A N 1
ATOM 1670 C CA . GLU A 1 202 ? -13.228 -12.141 1.085 1.00 74.00 202 GLU A CA 1
ATOM 1671 C C . GLU A 1 202 ? -13.097 -10.950 0.136 1.00 74.00 202 GLU A C 1
ATOM 1673 O O . GLU A 1 202 ? -13.891 -10.005 0.188 1.00 74.00 202 GLU A O 1
ATOM 1678 N N . MET A 1 203 ? -12.095 -11.014 -0.740 1.00 70.75 203 MET A N 1
ATOM 1679 C CA . MET A 1 203 ? -11.856 -10.012 -1.776 1.00 70.75 203 MET A CA 1
ATOM 1680 C C . MET A 1 203 ? -12.017 -10.629 -3.177 1.00 70.75 203 MET A C 1
ATOM 1682 O O . MET A 1 203 ? -11.511 -11.728 -3.421 1.00 70.75 203 MET A O 1
ATOM 1686 N N . PRO A 1 204 ? -12.677 -9.942 -4.127 1.00 61.84 204 PRO A N 1
ATOM 1687 C CA . PRO A 1 204 ? -12.771 -10.387 -5.508 1.00 61.84 204 PRO A CA 1
ATOM 1688 C C . PRO A 1 204 ? -11.423 -10.199 -6.214 1.00 61.84 204 PRO A C 1
ATOM 1690 O O . PRO A 1 204 ? -10.917 -9.080 -6.318 1.00 61.84 204 PRO A O 1
ATOM 1693 N N . VAL A 1 205 ? -10.855 -11.279 -6.757 1.00 62.38 205 VAL A N 1
ATOM 1694 C CA . VAL A 1 205 ? -9.678 -11.219 -7.645 1.00 62.38 205 VAL A CA 1
ATOM 1695 C C . VAL A 1 205 ? -10.084 -11.259 -9.120 1.00 62.38 205 VAL A C 1
ATOM 1697 O O . VAL A 1 205 ? -11.023 -11.936 -9.524 1.00 62.38 205 VAL A O 1
ATOM 1700 N N . ASN A 1 206 ? -9.326 -10.550 -9.961 1.00 48.41 206 ASN A N 1
ATOM 1701 C CA . ASN A 1 206 ? -9.599 -10.330 -11.393 1.00 48.41 206 ASN A CA 1
ATOM 1702 C C . ASN A 1 206 ? -9.598 -11.594 -12.296 1.00 48.41 206 ASN A C 1
ATOM 1704 O O . ASN A 1 206 ? -9.741 -11.456 -13.507 1.00 48.41 206 ASN A O 1
ATOM 1708 N N . ARG A 1 207 ? -9.420 -12.817 -11.769 1.00 42.00 207 ARG A N 1
ATOM 1709 C CA . ARG A 1 207 ? -9.308 -14.070 -12.558 1.00 42.00 207 ARG A CA 1
ATOM 1710 C C . ARG A 1 207 ? -10.413 -15.103 -12.262 1.00 42.00 207 ARG A C 1
ATOM 1712 O O . ARG A 1 207 ? -10.169 -16.302 -12.337 1.00 42.00 207 ARG A O 1
ATOM 1719 N N . GLY A 1 208 ? -11.626 -14.645 -11.949 1.00 47.25 208 GLY A N 1
ATOM 1720 C CA . GLY A 1 208 ? -12.770 -15.492 -11.577 1.00 47.25 208 GLY A CA 1
ATOM 1721 C C . GLY A 1 208 ? -13.025 -15.510 -10.066 1.00 47.25 208 GLY A C 1
ATOM 1722 O O . GLY A 1 208 ? -12.355 -14.794 -9.327 1.00 47.25 208 GLY A O 1
ATOM 1723 N N . LEU A 1 209 ? -13.992 -16.322 -9.611 1.00 40.53 209 LEU A N 1
ATOM 1724 C CA . LEU A 1 209 ? -14.406 -16.501 -8.201 1.00 40.53 209 LEU A CA 1
ATOM 1725 C C . LEU A 1 209 ? -13.321 -17.180 -7.332 1.00 40.53 209 LEU A C 1
ATOM 1727 O O . LEU A 1 209 ? -13.605 -18.107 -6.579 1.00 40.53 209 LEU A O 1
ATOM 1731 N N . SER A 1 210 ? -12.062 -16.757 -7.431 1.00 46.31 210 SER A N 1
ATOM 1732 C CA . SER A 1 210 ? -11.102 -17.062 -6.378 1.00 46.31 210 SER A CA 1
ATOM 1733 C C . SER A 1 210 ? -11.350 -16.075 -5.243 1.00 46.31 210 SER A C 1
ATOM 1735 O O . SER A 1 210 ? -11.362 -14.863 -5.432 1.00 46.31 210 SER A O 1
ATOM 1737 N N . ARG A 1 211 ? -11.660 -16.619 -4.077 1.00 57.06 211 ARG A N 1
ATOM 1738 C CA . ARG A 1 211 ? -12.034 -15.891 -2.871 1.00 57.06 211 ARG A CA 1
ATOM 1739 C C . ARG A 1 211 ? -10.808 -15.905 -1.977 1.00 57.06 211 ARG A C 1
ATOM 1741 O O . ARG A 1 211 ? -10.586 -16.884 -1.269 1.00 57.06 211 ARG A O 1
ATOM 1748 N N . GLU A 1 212 ? -9.949 -14.895 -2.079 1.00 61.72 212 GLU A N 1
ATOM 1749 C CA . GLU A 1 212 ? -8.792 -14.833 -1.185 1.00 61.72 212 GLU A CA 1
ATOM 1750 C C . GLU A 1 212 ? -9.259 -14.310 0.173 1.00 61.72 212 GLU A C 1
ATOM 1752 O O . GLU A 1 212 ? -9.813 -13.213 0.269 1.00 61.72 212 GLU A O 1
ATOM 1757 N N . ILE A 1 213 ? -9.072 -15.129 1.211 1.00 65.31 213 ILE A N 1
ATOM 1758 C CA . ILE A 1 213 ? -9.378 -14.753 2.589 1.00 65.31 213 ILE A CA 1
ATOM 1759 C C . ILE A 1 213 ? -8.163 -14.023 3.147 1.00 65.31 213 ILE A C 1
ATOM 1761 O O . ILE A 1 213 ? -7.159 -14.637 3.518 1.00 65.31 213 ILE A O 1
ATOM 1765 N N . VAL A 1 214 ? -8.264 -12.702 3.226 1.00 62.16 214 VAL A N 1
ATOM 1766 C CA . VAL A 1 214 ? -7.231 -11.866 3.835 1.00 62.16 214 VAL A CA 1
ATOM 1767 C C . VAL A 1 214 ? -7.494 -11.776 5.332 1.00 62.16 214 VAL A C 1
ATOM 1769 O O . VAL A 1 214 ? -8.604 -11.451 5.752 1.00 62.16 214 VAL A O 1
ATOM 1772 N N . LYS A 1 215 ? -6.463 -12.061 6.137 1.00 65.69 215 LYS A N 1
ATOM 1773 C CA . LYS A 1 215 ? -6.514 -11.965 7.602 1.00 65.69 215 LYS A CA 1
ATOM 1774 C C . LYS A 1 215 ? -5.962 -10.626 8.060 1.00 65.69 215 LYS A C 1
ATOM 1776 O O . LYS A 1 215 ? -4.769 -10.368 7.907 1.00 65.69 215 LYS A O 1
ATOM 1781 N N . ILE A 1 216 ? -6.815 -9.793 8.649 1.00 65.56 216 ILE A N 1
ATOM 1782 C CA . ILE A 1 216 ? -6.404 -8.508 9.224 1.00 65.56 216 ILE A CA 1
ATOM 1783 C C . ILE A 1 216 ? -6.467 -8.601 10.735 1.00 65.56 216 ILE A C 1
ATOM 1785 O O . ILE A 1 216 ? -7.540 -8.790 11.297 1.00 65.56 216 ILE A O 1
ATOM 1789 N N . SER A 1 217 ? -5.312 -8.455 11.376 1.00 67.19 217 SER A N 1
ATOM 1790 C CA . SER A 1 217 ? -5.181 -8.498 12.829 1.00 67.19 217 SER A CA 1
ATOM 1791 C C . SER A 1 217 ? -5.156 -7.080 13.388 1.00 67.19 217 SER A C 1
ATOM 1793 O O . SER A 1 217 ? -4.188 -6.353 13.170 1.00 67.19 217 SER A O 1
ATOM 1795 N N . VAL A 1 218 ? -6.190 -6.699 14.132 1.00 69.25 218 VAL A N 1
ATOM 1796 C CA . VAL A 1 218 ? -6.256 -5.414 14.839 1.00 69.25 218 VAL A CA 1
ATOM 1797 C C . VAL A 1 218 ? -6.058 -5.667 16.323 1.00 69.25 218 VAL A C 1
ATOM 1799 O O . VAL A 1 218 ? -6.770 -6.480 16.904 1.00 69.25 218 VAL A O 1
ATOM 1802 N N . LEU A 1 219 ? -5.077 -5.009 16.937 1.00 72.94 219 LEU A N 1
ATOM 1803 C CA . LEU A 1 219 ? -4.837 -5.151 18.370 1.00 72.94 219 LEU A CA 1
ATOM 1804 C C . LEU A 1 219 ? -6.020 -4.557 19.160 1.00 72.94 219 LEU A C 1
ATOM 1806 O O . LEU A 1 219 ? -6.623 -3.577 18.724 1.00 72.94 219 LEU A O 1
ATOM 1810 N N . ILE A 1 220 ? -6.335 -5.147 20.308 1.00 71.06 220 ILE A N 1
ATOM 1811 C CA . ILE A 1 220 ? -7.374 -4.695 21.232 1.00 71.06 220 ILE A CA 1
ATOM 1812 C C . ILE A 1 220 ? -6.718 -4.386 22.583 1.00 71.06 220 ILE A C 1
ATOM 1814 O O . ILE A 1 220 ? -6.044 -5.277 23.122 1.00 71.06 220 ILE A O 1
ATOM 1818 N N . PRO A 1 221 ? -6.930 -3.191 23.162 1.00 66.19 221 PRO A N 1
ATOM 1819 C CA . PRO A 1 221 ? -6.475 -2.900 24.515 1.00 66.19 221 PRO A CA 1
ATOM 1820 C C . PRO A 1 221 ? -7.246 -3.737 25.548 1.00 66.19 221 PRO A C 1
ATOM 1822 O O . PRO A 1 221 ? -8.385 -4.146 25.336 1.00 66.19 221 PRO A O 1
ATOM 1825 N N . LYS A 1 222 ? -6.629 -4.024 26.698 1.00 65.88 222 LYS A N 1
ATOM 1826 C CA . LYS A 1 222 ? -7.249 -4.862 27.747 1.00 65.88 222 LYS A CA 1
ATOM 1827 C C . LYS A 1 222 ? -8.283 -4.143 28.629 1.00 65.88 222 LYS A C 1
ATOM 1829 O O . LYS A 1 222 ? -8.810 -4.792 29.529 1.00 65.88 222 LYS A O 1
ATOM 1834 N N . ASN A 1 223 ? -8.555 -2.857 28.409 1.00 68.56 223 ASN A N 1
ATOM 1835 C CA . ASN A 1 223 ? -9.463 -2.088 29.263 1.00 68.56 223 ASN A CA 1
ATOM 1836 C C . ASN A 1 223 ? -10.925 -2.548 29.137 1.00 68.56 223 ASN A C 1
ATOM 1838 O O . ASN A 1 223 ? -11.351 -3.044 28.096 1.00 68.56 223 ASN A O 1
ATOM 1842 N N . GLU A 1 224 ? -11.697 -2.379 30.214 1.00 58.91 224 GLU A N 1
ATOM 1843 C CA . GLU A 1 224 ? -13.106 -2.796 30.272 1.00 58.91 224 GLU A CA 1
ATOM 1844 C C . GLU A 1 224 ? -14.004 -1.990 29.320 1.00 58.91 224 GLU A C 1
ATOM 1846 O O . GLU A 1 224 ? -14.854 -2.581 28.659 1.00 58.91 224 GLU A O 1
ATOM 1851 N N . ASP A 1 225 ? -13.746 -0.691 29.141 1.00 63.34 225 ASP A N 1
ATOM 1852 C CA . ASP A 1 225 ? -14.490 0.166 28.199 1.00 63.34 225 ASP A CA 1
ATOM 1853 C C . ASP A 1 225 ? -14.322 -0.280 26.731 1.00 63.34 225 ASP A C 1
ATOM 1855 O O . ASP A 1 225 ? -15.238 -0.191 25.910 1.00 63.34 225 ASP A O 1
ATOM 1859 N N . ASP A 1 226 ? -13.153 -0.836 26.405 1.00 62.69 226 ASP A N 1
ATOM 1860 C CA . ASP A 1 226 ? -12.812 -1.330 25.070 1.00 62.69 226 ASP A CA 1
ATOM 1861 C C . ASP A 1 226 ? -13.507 -2.666 24.748 1.00 62.69 226 ASP A C 1
ATOM 1863 O O . ASP A 1 226 ? -13.770 -2.977 23.580 1.00 62.69 226 ASP A O 1
ATOM 1867 N N . LEU A 1 227 ? -13.872 -3.441 25.779 1.00 63.88 227 LEU A N 1
ATOM 1868 C CA . LEU A 1 227 ? -14.644 -4.679 25.635 1.00 63.88 227 LEU A CA 1
ATOM 1869 C C . LEU A 1 227 ? -16.098 -4.410 25.237 1.00 63.88 227 LEU A C 1
ATOM 1871 O O . LEU A 1 227 ? -16.683 -5.223 24.523 1.00 63.88 227 LEU A O 1
ATOM 1875 N N . ASP A 1 228 ? -16.680 -3.284 25.644 1.00 65.75 228 ASP A N 1
ATOM 1876 C CA . ASP A 1 228 ? -18.054 -2.935 25.276 1.00 65.75 228 ASP A CA 1
ATOM 1877 C C . ASP A 1 228 ? -18.157 -2.444 23.827 1.00 65.75 228 ASP A C 1
ATOM 1879 O O . ASP A 1 228 ? -19.107 -2.799 23.123 1.00 65.75 228 ASP A O 1
ATOM 1883 N N . ILE A 1 229 ? -17.140 -1.734 23.321 1.00 64.81 229 ILE A N 1
ATOM 1884 C CA . ILE A 1 229 ? -17.008 -1.434 21.883 1.00 64.81 229 ILE A CA 1
ATOM 1885 C C . ILE A 1 229 ? -16.955 -2.741 21.086 1.00 64.81 229 ILE A C 1
ATOM 1887 O O . ILE A 1 229 ? -17.611 -2.868 20.053 1.00 64.81 229 ILE A O 1
ATOM 1891 N N . LEU A 1 230 ? -16.229 -3.734 21.596 1.00 65.06 230 LEU A N 1
ATOM 1892 C CA . LEU A 1 230 ? -16.112 -5.050 20.982 1.00 65.06 230 LEU A CA 1
ATOM 1893 C C . LEU A 1 230 ? -17.401 -5.851 20.994 1.00 65.06 230 LEU A C 1
ATOM 1895 O O . LEU A 1 230 ? -17.765 -6.387 19.957 1.00 65.06 230 LEU A O 1
ATOM 1899 N N . LYS A 1 231 ? -18.123 -5.893 22.115 1.00 66.62 231 LYS A N 1
ATOM 1900 C CA . LYS A 1 231 ? -19.439 -6.545 22.183 1.00 66.62 231 LYS A CA 1
ATOM 1901 C C . LYS A 1 231 ? -20.444 -5.874 21.253 1.00 66.62 231 LYS A C 1
ATOM 1903 O O . LYS A 1 231 ? -21.239 -6.556 20.614 1.00 66.62 231 LYS A O 1
ATOM 1908 N N . ASN A 1 232 ? -20.406 -4.545 21.150 1.00 67.62 232 ASN A N 1
ATOM 1909 C CA . ASN A 1 232 ? -21.244 -3.803 20.210 1.00 67.62 232 ASN A CA 1
ATOM 1910 C C . ASN A 1 232 ? -20.865 -4.111 18.758 1.00 67.62 232 ASN A C 1
ATOM 1912 O O . ASN A 1 232 ? -21.753 -4.276 17.921 1.00 67.62 232 ASN A O 1
ATOM 1916 N N . TYR A 1 233 ? -19.569 -4.251 18.470 1.00 67.38 233 TYR A N 1
ATOM 1917 C CA . TYR A 1 233 ? -19.086 -4.662 17.157 1.00 67.38 233 TYR A CA 1
ATOM 1918 C C . TYR A 1 233 ? -19.475 -6.114 16.851 1.00 67.38 233 TYR A C 1
ATOM 1920 O O . TYR A 1 233 ? -20.062 -6.359 15.812 1.00 67.38 233 TYR A O 1
ATOM 1928 N N . GLU A 1 234 ? -19.273 -7.068 17.763 1.00 65.69 234 GLU A N 1
ATOM 1929 C CA . GLU A 1 234 ? -19.707 -8.470 17.625 1.00 65.69 234 GLU A CA 1
ATOM 1930 C C . GLU A 1 234 ? -21.220 -8.592 17.424 1.00 65.69 234 GLU A C 1
ATOM 1932 O O . GLU A 1 234 ? -21.680 -9.343 16.567 1.00 65.69 234 GLU A O 1
ATOM 1937 N N . LYS A 1 235 ? -22.019 -7.816 18.165 1.00 67.25 235 LYS A N 1
ATOM 1938 C CA . LYS A 1 235 ? -23.469 -7.759 17.962 1.00 67.25 235 LYS A CA 1
ATOM 1939 C C . LYS A 1 235 ? -23.814 -7.230 16.574 1.00 67.25 235 LYS A C 1
ATOM 1941 O O . LYS A 1 235 ? -24.767 -7.708 15.970 1.00 67.25 235 LYS A O 1
ATOM 1946 N N . TYR A 1 236 ? -23.069 -6.250 16.074 1.00 65.25 236 TYR A N 1
ATOM 1947 C CA . TYR A 1 236 ? -23.249 -5.748 14.718 1.00 65.25 236 TYR A CA 1
ATOM 1948 C C . TYR A 1 236 ? -22.877 -6.813 13.679 1.00 65.25 236 TYR A C 1
ATOM 1950 O O . TYR A 1 236 ? -23.654 -7.080 12.772 1.00 65.25 236 TYR A O 1
ATOM 1958 N N . LEU A 1 237 ? -21.743 -7.482 13.875 1.00 62.62 237 LEU A N 1
ATOM 1959 C CA . LEU A 1 237 ? -21.231 -8.546 13.018 1.00 62.62 237 LEU A CA 1
ATOM 1960 C C . LEU A 1 237 ? -22.169 -9.751 12.911 1.00 62.62 237 LEU A C 1
ATOM 1962 O O . LEU A 1 237 ? -22.303 -10.307 11.833 1.00 62.62 237 LEU A O 1
ATOM 1966 N N . ASN A 1 238 ? -22.839 -10.125 14.003 1.00 63.62 238 ASN A N 1
ATOM 1967 C CA . ASN A 1 238 ? -23.795 -11.237 14.023 1.00 63.62 238 ASN A CA 1
ATOM 1968 C C . ASN A 1 238 ? -25.172 -10.886 13.421 1.00 63.62 238 ASN A C 1
ATOM 1970 O O . ASN A 1 238 ? -26.017 -11.770 13.305 1.00 63.62 238 ASN A O 1
ATOM 1974 N N . ASN A 1 239 ? -25.429 -9.611 13.103 1.00 59.78 239 ASN A N 1
ATOM 1975 C CA . ASN A 1 239 ? -26.683 -9.141 12.498 1.00 59.78 239 ASN A CA 1
ATOM 1976 C C . ASN A 1 239 ? -26.543 -8.786 11.004 1.00 59.78 239 ASN A C 1
ATOM 1978 O O . ASN A 1 239 ? -27.516 -8.316 10.409 1.00 59.78 239 ASN A O 1
ATOM 1982 N N . ILE A 1 240 ? -25.354 -8.970 10.423 1.00 54.25 240 ILE A N 1
ATOM 1983 C CA . ILE A 1 240 ? -25.074 -8.865 8.981 1.00 54.25 240 ILE A CA 1
ATOM 1984 C C . ILE A 1 240 ? -25.119 -10.269 8.383 1.00 54.25 240 ILE A C 1
ATOM 1986 O O . ILE A 1 240 ? -25.687 -10.403 7.278 1.00 54.25 240 ILE A O 1
#

Foldseek 3Di:
DQDDQLLVVVLVVLVVQLVVLVVQLCVCVVVVPDCVNCNVVSNVVSVVSNVVSVVVNVVSVVVSVVCVVLSVPWDWLDKDFDDPVVQVVVLVVLVVVLVVLVVVLVVVLVVLVVVLVCCCVPPDPDVVVSVVSVVVSVVVSVVSVVVSVVSNPQRQFRMKTDTLQFIDTRSDTGGDPVVAKHFDDWDWDADPNWIWTWTFIFGDDPPPPPTDGDTDTDTFDPDPVRVVSVVVSVVSVVVD